Protein AF-A0A4R8K9H0-F1 (afdb_monomer_lite)

pLDDT: mean 78.82, std 15.5, range [38.53, 96.12]

Structure (mmCIF, N/CA/C/O backbone):
data_AF-A0A4R8K9H0-F1
#
_entry.id   AF-A0A4R8K9H0-F1
#
loop_
_atom_site.group_PDB
_atom_site.id
_atom_site.type_symbol
_atom_site.label_atom_id
_atom_site.label_alt_id
_atom_site.label_comp_id
_atom_site.label_asym_id
_atom_site.label_entity_id
_atom_site.label_seq_id
_atom_site.pdbx_PDB_ins_code
_atom_site.Cartn_x
_atom_site.Cartn_y
_atom_site.Cartn_z
_atom_site.occupancy
_atom_site.B_iso_or_equiv
_atom_site.auth_seq_id
_atom_site.auth_comp_id
_atom_site.auth_asym_id
_atom_site.auth_atom_id
_atom_site.pdbx_PDB_model_num
ATOM 1 N N . MET A 1 1 ? -1.181 -1.396 14.902 1.00 38.59 1 MET A N 1
ATOM 2 C CA . MET A 1 1 ? -2.414 -0.980 15.603 1.00 38.59 1 MET A CA 1
ATOM 3 C C . MET A 1 1 ? -3.497 -2.009 15.340 1.00 38.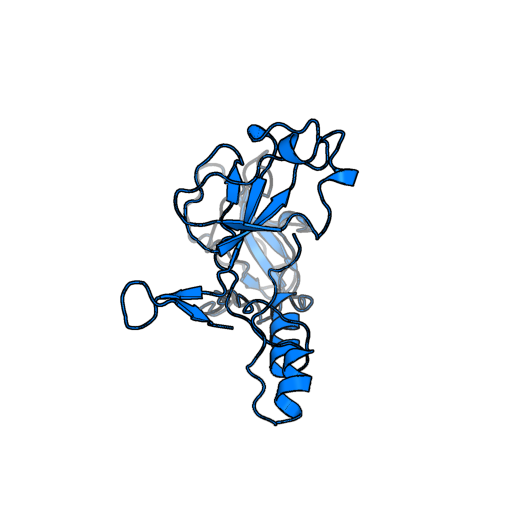59 1 MET A C 1
ATOM 5 O O . MET A 1 1 ? -3.597 -2.427 14.189 1.00 38.59 1 MET A O 1
ATOM 9 N N . PRO A 1 2 ? -4.264 -2.435 16.355 1.00 42.44 2 PRO A N 1
ATOM 10 C CA . PRO A 1 2 ? -5.495 -3.183 16.120 1.00 42.44 2 PRO A CA 1
ATOM 11 C C . PRO A 1 2 ? -6.475 -2.312 15.322 1.00 42.44 2 PRO A C 1
ATOM 13 O O . PRO A 1 2 ? -6.465 -1.086 15.446 1.00 42.44 2 PRO A O 1
ATOM 16 N N . LEU A 1 3 ? -7.274 -2.941 14.460 1.00 44.16 3 LEU A N 1
ATOM 17 C CA . LEU A 1 3 ? -8.364 -2.252 13.772 1.00 44.16 3 LEU A CA 1
ATOM 18 C C . LEU A 1 3 ? -9.380 -1.772 14.825 1.00 44.16 3 LEU A C 1
ATOM 20 O O . LEU A 1 3 ? -9.595 -2.496 15.802 1.00 44.16 3 LEU A O 1
ATOM 24 N N . PRO A 1 4 ? -9.995 -0.585 14.659 1.00 47.38 4 PRO A N 1
ATOM 25 C CA . PRO A 1 4 ? -11.093 -0.184 15.528 1.00 47.38 4 PRO A CA 1
ATOM 26 C C . PRO A 1 4 ? -12.206 -1.244 15.475 1.00 47.38 4 PRO A C 1
ATOM 28 O O . PRO A 1 4 ? -12.361 -1.911 14.443 1.00 47.38 4 PRO A O 1
ATOM 31 N N . PRO A 1 5 ? -12.966 -1.427 16.569 1.00 55.84 5 PRO A N 1
ATOM 32 C CA . PRO A 1 5 ? -14.072 -2.372 16.587 1.00 55.84 5 PRO A CA 1
ATOM 33 C C . PRO A 1 5 ? -15.028 -2.054 15.437 1.00 55.84 5 PRO A C 1
ATOM 35 O O . PRO A 1 5 ? -15.479 -0.922 15.269 1.00 55.84 5 PRO A O 1
ATOM 38 N N . ALA A 1 6 ? -15.287 -3.053 14.598 1.00 60.41 6 ALA A N 1
ATOM 39 C CA . ALA A 1 6 ? -16.148 -2.871 13.447 1.00 60.41 6 ALA A CA 1
ATOM 40 C C . ALA A 1 6 ? -17.609 -2.728 13.898 1.00 60.41 6 ALA A C 1
ATOM 42 O O . ALA A 1 6 ? -18.042 -3.516 14.742 1.00 60.41 6 ALA A O 1
ATOM 43 N N . PRO A 1 7 ? -18.390 -1.801 13.313 1.00 62.69 7 PRO A N 1
ATOM 44 C CA . PRO A 1 7 ? -19.804 -1.663 13.646 1.00 62.69 7 PRO A CA 1
ATOM 45 C C . PRO A 1 7 ? -20.525 -2.975 13.336 1.00 62.69 7 PRO A C 1
ATOM 47 O O . PRO A 1 7 ? -20.421 -3.499 12.217 1.00 62.69 7 PRO A O 1
ATOM 50 N N . LEU A 1 8 ? -21.188 -3.541 14.343 1.00 64.88 8 LEU A N 1
ATOM 51 C CA . LEU A 1 8 ? -21.954 -4.778 14.219 1.00 64.88 8 LEU A CA 1
ATOM 52 C C . LEU A 1 8 ? -23.339 -4.452 13.648 1.00 64.88 8 LEU A C 1
ATOM 54 O O . LEU A 1 8 ? -23.934 -3.449 14.036 1.00 64.88 8 LEU A O 1
ATOM 58 N N . PRO A 1 9 ? -23.880 -5.277 12.739 1.00 63.66 9 PRO A N 1
ATOM 59 C CA . PRO A 1 9 ? -25.243 -5.083 12.272 1.00 63.66 9 PRO A CA 1
ATOM 60 C C . PRO A 1 9 ? -26.235 -5.254 13.432 1.00 63.66 9 PRO A C 1
ATOM 62 O O . PRO A 1 9 ? -26.039 -6.085 14.323 1.00 63.66 9 PRO A O 1
ATOM 65 N N . LYS A 1 10 ? -27.320 -4.472 13.415 1.00 62.81 10 LYS A N 1
ATOM 66 C CA . LYS A 1 10 ? -28.404 -4.603 14.397 1.00 62.81 10 LYS A CA 1
ATOM 67 C C . LYS A 1 10 ? -29.048 -5.982 14.276 1.00 62.81 10 LYS A C 1
ATOM 69 O O . LYS A 1 10 ? -29.331 -6.434 13.170 1.00 62.81 10 LYS A O 1
ATOM 74 N N . TRP A 1 11 ? -29.295 -6.632 15.413 1.00 68.88 11 TRP A N 1
ATOM 75 C CA . TRP A 1 11 ? -29.997 -7.912 15.434 1.00 68.88 11 TRP A CA 1
ATOM 76 C C . TRP A 1 11 ? -31.442 -7.728 14.966 1.00 68.88 11 TRP A C 1
ATOM 78 O O . TRP A 1 11 ? -32.219 -7.003 15.584 1.00 68.88 11 TRP A O 1
ATOM 88 N N . ASP A 1 12 ? -31.783 -8.398 13.874 1.00 73.50 12 ASP A N 1
ATOM 89 C CA . ASP A 1 12 ? -33.063 -8.307 13.172 1.00 73.50 12 ASP A CA 1
ATOM 90 C C . ASP A 1 12 ? -33.848 -9.631 13.198 1.00 73.50 12 ASP A C 1
ATOM 92 O O . ASP A 1 12 ? -34.873 -9.763 12.535 1.00 73.50 12 ASP A O 1
ATOM 96 N N . GLY A 1 13 ? -33.379 -10.628 13.956 1.00 75.38 13 GLY A N 1
ATOM 97 C CA . GLY A 1 13 ? -33.971 -11.968 13.975 1.00 75.38 13 GLY A CA 1
ATOM 98 C C . GLY A 1 13 ? -33.445 -12.902 12.880 1.00 75.38 13 GLY A C 1
ATOM 99 O O . GLY A 1 13 ? -33.768 -14.091 12.892 1.00 75.38 13 GLY A O 1
ATOM 100 N N . ASN A 1 14 ? -32.621 -12.414 11.947 1.00 78.38 14 ASN A N 1
ATOM 101 C CA . ASN A 1 14 ? -32.120 -13.202 10.829 1.00 78.38 14 ASN A CA 1
ATOM 102 C C . ASN A 1 14 ? -30.760 -13.835 11.154 1.00 78.38 14 ASN A C 1
ATOM 104 O O . ASN A 1 14 ? -29.756 -13.157 11.355 1.00 78.38 14 ASN A O 1
ATOM 108 N N . LYS A 1 15 ? -30.696 -15.170 11.127 1.00 81.19 15 LYS A N 1
ATOM 109 C CA . LYS A 1 15 ? -29.461 -15.938 11.363 1.00 81.19 15 LYS A CA 1
ATOM 110 C C . LYS A 1 15 ? -28.289 -15.482 10.482 1.00 81.19 15 LYS A C 1
ATOM 112 O O . LYS A 1 15 ? -27.149 -15.512 10.941 1.00 81.19 15 LYS A O 1
ATOM 117 N N . GLN A 1 16 ? -28.554 -15.055 9.248 1.00 77.62 16 GLN A N 1
ATOM 118 C CA . GLN A 1 16 ? -27.517 -14.586 8.333 1.00 77.62 16 GLN A CA 1
ATOM 119 C C . GLN A 1 16 ? -26.818 -13.326 8.869 1.00 77.62 16 GLN A C 1
ATOM 121 O O . GLN A 1 16 ? -25.594 -13.244 8.813 1.00 77.62 16 GLN A O 1
ATOM 126 N N . THR A 1 17 ? -27.561 -12.431 9.524 1.00 71.88 17 THR A N 1
ATOM 127 C CA . THR A 1 17 ? -27.038 -11.222 10.175 1.00 71.88 17 THR A CA 1
ATOM 128 C C . THR A 1 17 ? -26.016 -11.549 11.267 1.00 71.88 17 THR A C 1
ATOM 130 O O . THR A 1 17 ? -25.000 -10.868 11.374 1.00 71.88 17 THR A O 1
ATOM 133 N N . LEU A 1 18 ? -26.215 -12.627 12.038 1.00 72.25 18 LEU A N 1
ATOM 134 C CA . LEU A 1 18 ? -25.241 -13.080 13.048 1.00 72.25 18 LEU A CA 1
ATOM 135 C C . LEU A 1 18 ? -23.991 -13.698 12.423 1.00 72.25 18 LEU A C 1
ATOM 137 O O . LEU A 1 18 ? -22.882 -13.468 12.902 1.00 72.25 18 LEU A O 1
ATOM 141 N N . ILE A 1 19 ? -24.167 -14.481 11.359 1.00 73.88 19 ILE A N 1
ATOM 142 C CA . ILE A 1 19 ? -23.046 -15.086 10.632 1.00 73.88 19 ILE A CA 1
ATOM 143 C C . ILE A 1 19 ? -22.184 -13.983 10.013 1.00 73.88 19 ILE A C 1
ATOM 145 O O . ILE A 1 19 ? -20.962 -14.026 10.127 1.00 73.88 19 ILE A O 1
ATOM 149 N N . ASP A 1 20 ? -22.808 -12.969 9.419 1.00 71.62 20 ASP A N 1
ATOM 150 C CA . ASP A 1 20 ? -22.107 -11.842 8.808 1.00 71.62 20 ASP A CA 1
ATOM 151 C C . ASP A 1 20 ? -21.470 -10.909 9.848 1.00 71.62 20 ASP A C 1
ATOM 153 O O . ASP A 1 20 ? -20.378 -10.391 9.611 1.00 71.62 20 ASP A O 1
ATOM 157 N N . ALA A 1 21 ? -22.086 -10.751 11.024 1.00 69.44 21 ALA A N 1
ATOM 158 C CA . ALA A 1 21 ? -21.505 -10.032 12.159 1.00 69.44 21 ALA A CA 1
ATOM 159 C C . ALA A 1 21 ? -20.218 -10.690 12.686 1.00 69.44 21 ALA A C 1
ATOM 161 O O . ALA A 1 21 ? -19.315 -9.992 13.146 1.00 69.44 21 ALA A O 1
ATOM 162 N N . ALA A 1 22 ? -20.126 -12.020 12.607 1.00 73.38 22 ALA A N 1
ATOM 163 C CA . ALA A 1 22 ? -18.975 -12.790 13.071 1.00 73.38 22 ALA A CA 1
ATOM 164 C C . ALA A 1 22 ? -17.820 -12.864 12.053 1.00 73.38 22 ALA A C 1
ATOM 166 O O . ALA A 1 22 ? -16.731 -13.329 12.397 1.00 73.38 22 ALA A O 1
ATOM 167 N N . LYS A 1 23 ? -18.026 -12.425 10.802 1.00 76.81 23 LYS A N 1
ATOM 168 C CA . LYS A 1 23 ? -16.973 -12.429 9.777 1.00 76.81 23 LYS A CA 1
ATOM 169 C C . LYS A 1 23 ? -15.879 -11.419 10.100 1.00 76.81 23 LYS A C 1
ATOM 171 O O . LYS A 1 23 ? -16.126 -10.322 10.601 1.00 76.81 23 LYS A O 1
ATOM 176 N N . THR A 1 24 ? -14.649 -11.771 9.736 1.00 75.19 24 THR A N 1
ATOM 177 C CA . THR A 1 24 ? -13.527 -10.832 9.773 1.00 75.19 24 THR A CA 1
ATOM 178 C C . THR A 1 24 ? -13.784 -9.668 8.814 1.00 75.19 24 THR A C 1
ATOM 180 O O . THR A 1 24 ? -14.391 -9.829 7.752 1.00 75.19 24 THR A O 1
ATOM 183 N N . VAL A 1 25 ? -13.323 -8.481 9.197 1.00 74.81 25 VAL A N 1
ATOM 184 C CA . VAL A 1 25 ? -13.526 -7.253 8.426 1.00 74.81 25 VAL A CA 1
ATOM 185 C C . VAL A 1 25 ? -12.270 -6.841 7.673 1.00 74.81 25 VAL A C 1
ATOM 187 O O . VAL A 1 25 ? -11.151 -7.046 8.148 1.00 74.81 25 VAL A O 1
ATOM 190 N N . ALA A 1 26 ? -12.460 -6.213 6.518 1.00 71.69 26 ALA A N 1
ATOM 191 C CA . ALA A 1 26 ? -11.400 -5.558 5.769 1.00 71.69 26 ALA A CA 1
ATOM 192 C C . ALA A 1 26 ? -11.801 -4.115 5.433 1.00 71.69 26 ALA A C 1
ATOM 194 O O . ALA A 1 26 ? -12.970 -3.860 5.139 1.00 71.69 26 ALA A O 1
ATOM 195 N N . PRO A 1 27 ? -10.855 -3.159 5.468 1.00 69.81 27 PRO A N 1
ATOM 196 C CA . PRO A 1 27 ? -11.092 -1.849 4.879 1.00 69.81 27 PRO A CA 1
ATOM 197 C C . PRO A 1 27 ? -11.314 -1.991 3.365 1.00 69.81 27 PRO A C 1
ATOM 199 O O . PRO A 1 27 ? -10.891 -3.000 2.787 1.00 69.81 27 PRO A O 1
ATOM 202 N N . PRO A 1 28 ? -11.891 -0.973 2.706 1.00 68.94 28 PRO A N 1
ATOM 203 C CA . PRO A 1 28 ? -12.138 -1.024 1.276 1.00 68.94 28 PRO A CA 1
ATOM 204 C C . PRO A 1 28 ? -10.812 -1.223 0.558 1.00 68.94 28 PRO A C 1
ATOM 206 O O . PRO A 1 28 ? -9.824 -0.530 0.852 1.00 68.94 28 PRO A O 1
ATOM 209 N N . ALA A 1 29 ? -10.775 -2.179 -0.368 1.00 66.31 29 ALA A N 1
ATOM 210 C CA . ALA A 1 29 ? -9.595 -2.381 -1.184 1.00 66.31 29 ALA A CA 1
ATOM 211 C C . ALA A 1 29 ? -9.359 -1.097 -1.983 1.00 66.31 29 ALA A C 1
ATOM 213 O O . ALA A 1 29 ? -10.152 -0.722 -2.847 1.00 66.31 29 ALA A O 1
ATOM 214 N N . LYS A 1 30 ? -8.252 -0.404 -1.698 1.00 62.59 30 LYS A N 1
ATOM 215 C CA . LYS A 1 30 ? -7.768 0.662 -2.572 1.00 62.59 30 LYS A CA 1
ATOM 216 C C . LYS A 1 30 ? -7.218 -0.010 -3.817 1.00 62.59 30 LYS A C 1
ATOM 218 O O . LYS A 1 30 ? -6.013 -0.222 -3.930 1.00 62.59 30 LYS A O 1
ATOM 223 N N . LEU A 1 31 ? -8.110 -0.374 -4.730 1.00 57.06 31 LEU A N 1
ATOM 224 C CA . LEU A 1 31 ? -7.732 -0.677 -6.095 1.00 57.06 31 LEU A CA 1
ATOM 225 C C . LEU A 1 31 ? -7.072 0.597 -6.604 1.00 57.06 31 LEU A C 1
ATOM 227 O O . LEU A 1 31 ? -7.735 1.600 -6.863 1.00 57.06 31 LEU A O 1
ATOM 231 N N . LYS A 1 32 ? -5.737 0.599 -6.638 1.00 46.59 32 LYS A N 1
ATOM 232 C CA . LYS A 1 32 ? -5.018 1.610 -7.397 1.00 46.59 32 LYS A CA 1
ATOM 233 C C . LYS A 1 32 ? -5.597 1.491 -8.792 1.00 46.59 32 LYS A C 1
ATOM 235 O O . LYS A 1 32 ? -5.483 0.420 -9.383 1.00 46.59 32 LYS A O 1
ATOM 240 N N . SER A 1 33 ? -6.261 2.543 -9.265 1.00 40.53 33 SER A N 1
ATOM 241 C CA . SER A 1 33 ? -6.615 2.663 -10.668 1.00 40.53 33 SER A CA 1
ATOM 242 C C . SER A 1 33 ? -5.340 2.362 -11.427 1.00 40.53 33 SER A C 1
ATOM 244 O O . SER A 1 33 ? -4.377 3.128 -11.354 1.00 40.53 33 SER A O 1
ATOM 246 N N . ALA A 1 34 ? -5.290 1.180 -12.030 1.00 44.16 34 ALA A N 1
ATOM 247 C CA . ALA A 1 34 ? -4.196 0.777 -12.869 1.00 44.16 34 ALA A CA 1
ATOM 248 C C . ALA A 1 34 ? -4.119 1.869 -13.934 1.00 44.16 34 ALA A C 1
ATOM 250 O O . ALA A 1 34 ? -4.985 1.962 -14.803 1.00 44.16 34 ALA A O 1
ATOM 251 N N . SER A 1 35 ? -3.106 2.731 -13.866 1.00 42.56 35 SER A N 1
ATOM 252 C CA . SER A 1 35 ? -2.789 3.698 -14.917 1.00 42.56 35 SER A CA 1
ATOM 253 C C . SER A 1 35 ? -2.242 2.974 -16.161 1.00 42.56 35 SER A C 1
ATOM 255 O O . SER A 1 35 ? -1.289 3.429 -16.783 1.00 42.56 35 SER A O 1
ATOM 257 N N . HIS A 1 36 ? -2.813 1.808 -16.473 1.00 45.69 36 HIS A N 1
ATOM 258 C CA . HIS A 1 36 ? -2.695 1.055 -17.712 1.00 45.69 36 HIS A CA 1
ATOM 259 C C . HIS A 1 36 ? -3.730 1.534 -18.739 1.00 45.69 36 HIS A C 1
ATOM 261 O O . HIS A 1 36 ? -3.633 1.187 -19.914 1.00 45.69 36 HIS A O 1
ATOM 267 N N . ALA A 1 37 ? -4.702 2.357 -18.324 1.00 42.00 37 ALA A N 1
ATOM 268 C CA . ALA A 1 37 ? -5.558 3.081 -19.249 1.00 42.00 37 ALA A CA 1
ATOM 269 C C . ALA A 1 37 ? -4.683 3.998 -20.127 1.00 42.00 37 ALA A C 1
ATOM 271 O O . ALA A 1 37 ? -4.195 5.027 -19.666 1.00 42.00 37 ALA A O 1
ATOM 272 N N . ALA A 1 38 ? -4.510 3.582 -21.385 1.00 46.06 38 ALA A N 1
ATOM 273 C CA . ALA A 1 38 ? -3.808 4.253 -22.483 1.00 46.06 38 ALA A CA 1
ATOM 274 C C . ALA A 1 38 ? -2.295 3.998 -22.652 1.00 46.06 38 ALA A C 1
ATOM 276 O O . ALA A 1 38 ? -1.578 4.871 -23.134 1.00 46.06 38 ALA A O 1
ATOM 277 N N . LEU A 1 39 ? -1.799 2.793 -22.357 1.00 55.66 39 LEU A N 1
ATOM 278 C CA . LEU A 1 39 ? -0.573 2.312 -23.012 1.00 55.66 39 LEU A CA 1
ATOM 279 C C . LEU A 1 39 ? -0.955 1.664 -24.348 1.00 55.66 39 LEU A C 1
ATOM 281 O O . LEU A 1 39 ? -1.542 0.586 -24.358 1.00 55.66 39 LEU A O 1
ATOM 285 N N . GLN A 1 40 ? -0.684 2.343 -25.463 1.00 60.34 40 GLN A N 1
ATOM 286 C CA . GLN A 1 40 ? -0.924 1.813 -26.808 1.00 60.34 40 GLN A CA 1
ATOM 287 C C . GLN A 1 40 ? 0.391 1.361 -27.452 1.00 60.34 40 GLN A C 1
ATOM 289 O O . GLN A 1 40 ? 1.426 2.008 -27.307 1.00 60.34 40 GLN A O 1
ATOM 294 N N . GLY A 1 41 ? 0.343 0.258 -28.199 1.00 78.19 41 GLY A N 1
ATOM 295 C CA . GLY A 1 41 ? 1.484 -0.237 -28.968 1.00 78.19 41 GLY A CA 1
ATOM 296 C C . GLY A 1 41 ? 2.548 -0.913 -28.101 1.00 78.19 41 GLY A C 1
ATOM 297 O O . GLY A 1 41 ? 2.239 -1.773 -27.282 1.00 78.19 41 GLY A O 1
ATOM 298 N N . ARG A 1 42 ? 3.817 -0.551 -28.312 1.00 85.19 42 ARG A N 1
ATOM 299 C CA . ARG A 1 42 ? 4.982 -1.255 -27.747 1.00 85.19 42 ARG A CA 1
ATOM 300 C C . ARG A 1 42 ? 5.131 -1.077 -26.234 1.00 85.19 42 ARG A C 1
ATOM 302 O O . ARG A 1 42 ? 5.740 -1.917 -25.591 1.00 85.19 42 ARG A O 1
ATOM 309 N N . GLU A 1 43 ? 4.558 -0.029 -25.650 1.00 88.38 43 GLU A N 1
ATOM 310 C CA . GLU A 1 43 ? 4.663 0.235 -24.206 1.00 88.38 43 GLU A CA 1
ATOM 311 C C . GLU A 1 43 ? 3.656 -0.558 -23.359 1.00 88.38 43 GLU A C 1
ATOM 313 O O . GLU A 1 43 ? 3.643 -0.468 -22.129 1.00 88.38 43 GLU A O 1
ATOM 318 N N . GLN A 1 44 ? 2.764 -1.316 -23.999 1.00 85.69 44 GLN A N 1
ATOM 319 C CA . GLN A 1 44 ? 1.733 -2.056 -23.293 1.00 85.69 44 GLN A CA 1
ATOM 320 C C . GLN A 1 44 ? 2.343 -3.245 -22.550 1.00 85.69 44 GLN A C 1
ATOM 322 O O . GLN A 1 44 ? 2.767 -4.222 -23.161 1.00 85.69 44 GLN A O 1
ATOM 327 N N . VAL A 1 45 ? 2.326 -3.186 -21.219 1.00 85.00 45 VAL A N 1
ATOM 328 C CA . VAL A 1 45 ? 2.548 -4.348 -20.350 1.00 85.00 45 VAL A CA 1
ATOM 329 C C . VAL A 1 45 ? 1.180 -4.954 -20.007 1.00 85.00 45 VAL A C 1
ATOM 331 O O . VAL A 1 45 ? 0.295 -4.201 -19.576 1.00 85.00 45 VAL A O 1
ATOM 334 N N . PRO A 1 46 ? 0.970 -6.273 -20.202 1.00 83.81 46 PRO A N 1
ATOM 335 C CA . PRO A 1 46 ? -0.290 -6.929 -19.868 1.00 83.81 46 PRO A CA 1
ATOM 336 C C . PRO A 1 46 ? -0.712 -6.681 -18.418 1.00 83.81 46 PRO A C 1
ATOM 338 O O . PRO A 1 46 ? 0.123 -6.592 -17.516 1.00 83.81 46 PRO A O 1
ATOM 341 N N . GLU A 1 47 ? -2.019 -6.601 -18.176 1.00 77.25 47 GLU A N 1
ATOM 342 C CA . GLU A 1 47 ? -2.542 -6.414 -16.823 1.00 77.25 47 GLU A CA 1
ATOM 343 C C . GLU A 1 47 ? -2.075 -7.548 -15.892 1.00 77.25 47 GLU A C 1
ATOM 345 O O . GLU A 1 47 ? -1.978 -8.715 -16.290 1.00 77.25 47 GLU A O 1
ATOM 350 N N . GLY A 1 48 ? -1.714 -7.196 -14.655 1.00 77.38 48 GLY A N 1
ATOM 351 C CA . GLY A 1 48 ? -1.173 -8.144 -13.677 1.00 77.38 48 GLY A CA 1
ATOM 352 C C . GLY A 1 48 ? 0.246 -8.640 -13.980 1.00 77.38 48 GLY A C 1
ATOM 353 O O . GLY A 1 48 ? 0.699 -9.582 -13.332 1.00 77.38 48 GLY A O 1
ATOM 354 N N . HIS A 1 49 ? 0.947 -8.039 -14.944 1.00 87.00 49 HIS A N 1
ATOM 355 C CA . HIS A 1 49 ? 2.346 -8.337 -15.234 1.00 87.00 49 HIS A CA 1
ATOM 356 C C . HIS A 1 49 ? 3.245 -7.130 -14.952 1.00 87.00 49 HIS A C 1
ATOM 358 O O . HIS A 1 49 ? 2.806 -5.980 -14.954 1.00 87.00 49 HIS A O 1
ATOM 364 N N . SER A 1 50 ? 4.525 -7.404 -14.735 1.00 89.56 50 SER A N 1
ATOM 365 C CA . SER A 1 50 ? 5.594 -6.411 -14.661 1.00 89.56 50 SER A CA 1
ATOM 366 C C . SER A 1 50 ? 6.795 -6.855 -15.477 1.00 89.56 50 SER A C 1
ATOM 368 O O . SER A 1 50 ? 6.927 -8.019 -15.849 1.00 89.56 50 SER A O 1
ATOM 370 N N . VAL A 1 51 ? 7.691 -5.912 -15.734 1.00 92.31 51 VAL A N 1
ATOM 371 C CA . VAL A 1 51 ? 9.022 -6.178 -16.285 1.00 92.31 51 VAL A CA 1
ATOM 372 C C . VAL A 1 51 ? 10.060 -6.058 -15.173 1.00 92.31 51 VAL A C 1
ATOM 374 O O . VAL A 1 51 ? 9.756 -5.566 -14.083 1.00 92.31 51 VAL A O 1
ATOM 377 N N . MET A 1 52 ? 11.274 -6.532 -15.426 1.00 92.81 52 MET A N 1
ATOM 378 C CA . MET A 1 52 ? 12.375 -6.443 -14.471 1.00 92.81 52 MET A CA 1
ATOM 379 C C . MET A 1 52 ? 12.688 -4.975 -14.123 1.00 92.81 52 MET A C 1
ATOM 381 O O . MET A 1 52 ? 12.658 -4.119 -15.012 1.00 92.81 52 MET A O 1
ATOM 385 N N . PRO A 1 53 ? 13.014 -4.650 -12.859 1.00 91.69 53 PRO A N 1
ATOM 386 C CA . PRO A 1 53 ? 13.479 -3.315 -12.500 1.00 91.69 53 PRO A CA 1
ATOM 387 C C . PRO A 1 53 ? 14.781 -2.955 -13.226 1.00 91.69 53 PRO A C 1
ATOM 389 O O . PRO A 1 53 ? 15.671 -3.788 -13.375 1.00 91.69 53 PRO A O 1
ATOM 392 N N . LEU A 1 54 ? 14.960 -1.681 -13.589 1.00 89.94 54 LEU A N 1
ATOM 393 C CA . LEU A 1 54 ? 16.190 -1.196 -14.237 1.00 89.94 54 LEU A CA 1
ATOM 394 C C . LEU A 1 54 ? 17.466 -1.509 -13.431 1.00 89.94 54 LEU A C 1
ATOM 396 O O . LEU A 1 54 ? 18.521 -1.778 -14.009 1.00 89.94 54 LEU A O 1
ATOM 400 N N . ALA A 1 55 ? 17.375 -1.491 -12.098 1.00 88.44 55 ALA A N 1
ATOM 401 C CA . ALA A 1 55 ? 18.486 -1.836 -11.211 1.00 88.44 55 ALA A CA 1
ATOM 402 C C . ALA A 1 55 ? 19.001 -3.268 -11.444 1.00 88.44 55 ALA A C 1
ATOM 404 O O . ALA A 1 55 ? 20.195 -3.518 -11.297 1.00 88.44 55 ALA A O 1
ATOM 405 N N . GLU A 1 56 ? 18.116 -4.170 -11.863 1.00 90.31 56 GLU A N 1
ATOM 406 C CA . GLU A 1 56 ? 18.402 -5.580 -12.134 1.00 90.31 56 GLU A CA 1
ATOM 407 C C . GLU A 1 56 ? 18.693 -5.850 -13.618 1.00 90.31 56 GLU A C 1
ATOM 409 O O . GLU A 1 56 ? 19.009 -6.980 -13.982 1.00 90.31 56 GLU A O 1
ATOM 414 N N . SER A 1 57 ? 18.645 -4.823 -14.480 1.00 91.56 57 SER A N 1
ATOM 415 C CA . SER A 1 57 ? 18.906 -4.972 -15.913 1.00 91.56 57 SER A CA 1
ATOM 416 C C . SER A 1 57 ? 20.266 -5.650 -16.154 1.00 91.56 57 SER A C 1
ATOM 418 O O . SER A 1 57 ? 21.302 -5.129 -15.712 1.00 91.56 57 SER A O 1
ATOM 420 N N . PRO A 1 58 ? 20.301 -6.793 -16.862 1.00 92.31 58 PRO A N 1
ATOM 421 C CA . PRO A 1 58 ? 21.518 -7.584 -16.994 1.00 92.31 58 PRO A CA 1
ATOM 422 C C . PRO A 1 58 ? 22.534 -6.929 -17.932 1.00 92.31 58 PRO A C 1
ATOM 424 O O . PRO A 1 58 ? 23.734 -7.134 -17.772 1.00 92.31 58 PRO A O 1
ATOM 427 N N . TYR A 1 59 ? 22.072 -6.137 -18.903 1.00 92.75 59 TYR A N 1
ATOM 428 C CA . TYR A 1 59 ? 22.926 -5.465 -19.876 1.00 92.75 59 TYR A CA 1
ATOM 429 C C . TYR A 1 59 ? 22.179 -4.344 -20.608 1.00 92.75 59 TYR A C 1
ATOM 431 O O . TYR A 1 59 ? 20.947 -4.258 -20.579 1.00 92.75 59 TYR A O 1
ATOM 439 N N . ALA A 1 60 ? 22.954 -3.495 -21.281 1.00 92.44 60 ALA A N 1
ATOM 440 C CA . ALA A 1 60 ? 22.466 -2.442 -22.155 1.00 92.44 60 ALA A CA 1
ATOM 441 C C . ALA A 1 60 ? 23.208 -2.472 -23.495 1.00 92.44 60 ALA A C 1
ATOM 443 O O . ALA A 1 60 ? 24.325 -2.987 -23.580 1.00 92.44 60 ALA A O 1
ATOM 444 N N . VAL A 1 61 ? 22.581 -1.929 -24.533 1.00 92.38 61 VAL A N 1
ATOM 445 C CA . VAL A 1 61 ? 23.142 -1.824 -25.886 1.00 92.38 61 VAL A CA 1
ATOM 446 C C . VAL A 1 61 ? 23.029 -0.398 -26.409 1.00 92.38 61 VAL A C 1
ATOM 448 O O . VAL A 1 61 ? 22.163 0.365 -25.982 1.00 92.38 61 VAL A O 1
ATOM 451 N N . HIS A 1 62 ? 23.901 -0.027 -27.342 1.00 88.44 62 HIS A N 1
ATOM 452 C CA . HIS A 1 62 ? 23.825 1.276 -27.998 1.00 88.44 62 HIS A CA 1
ATOM 453 C C . HIS A 1 62 ? 22.616 1.350 -28.944 1.00 88.44 62 HIS A C 1
ATOM 455 O O . HIS A 1 62 ? 22.223 0.351 -29.548 1.00 88.44 62 HIS A O 1
ATOM 461 N N . GLY A 1 63 ? 22.020 2.541 -29.077 1.00 77.69 63 GLY A N 1
ATOM 462 C CA . GLY A 1 63 ? 20.812 2.750 -29.889 1.00 77.69 63 GLY A CA 1
ATOM 463 C C . GLY A 1 63 ? 20.963 2.516 -31.396 1.00 77.69 63 GLY A C 1
ATOM 464 O O . GLY A 1 63 ? 19.958 2.398 -32.088 1.00 77.69 63 GLY A O 1
ATOM 465 N N . ASP A 1 64 ? 22.188 2.421 -31.910 1.00 81.38 64 ASP A N 1
ATOM 466 C CA . ASP A 1 64 ? 22.489 2.108 -33.311 1.00 81.38 64 ASP A CA 1
ATOM 467 C C . ASP A 1 64 ? 22.510 0.597 -33.612 1.00 81.38 64 ASP A C 1
ATOM 469 O O . ASP A 1 64 ? 22.468 0.189 -34.778 1.00 81.38 64 ASP A O 1
ATOM 473 N N . GLN A 1 65 ? 22.539 -0.248 -32.578 1.00 86.94 65 GLN A N 1
ATOM 474 C CA . GLN A 1 65 ? 22.523 -1.699 -32.723 1.00 86.94 65 GLN A CA 1
ATOM 475 C C . GLN A 1 65 ? 21.109 -2.227 -33.002 1.00 86.94 65 GLN A C 1
ATOM 477 O O . GLN A 1 65 ? 20.097 -1.636 -32.626 1.00 86.94 65 GLN A O 1
ATOM 482 N N . ARG A 1 66 ? 21.024 -3.382 -33.675 1.00 92.50 66 ARG A N 1
ATOM 483 C CA . ARG A 1 66 ? 19.759 -4.128 -33.762 1.00 92.50 66 ARG A CA 1
ATOM 484 C C . ARG A 1 66 ? 19.444 -4.759 -32.412 1.00 92.50 66 ARG A C 1
ATOM 486 O O . ARG A 1 66 ? 20.352 -5.150 -31.684 1.00 92.50 66 ARG A O 1
ATOM 493 N N . VAL A 1 67 ? 18.156 -4.911 -32.132 1.00 94.62 67 VAL A N 1
ATOM 494 C CA . VAL A 1 67 ? 17.638 -5.530 -30.913 1.00 94.62 67 VAL A CA 1
ATOM 495 C C . VAL A 1 67 ? 18.225 -6.942 -30.789 1.00 94.62 67 VAL A C 1
ATOM 497 O O . VAL A 1 67 ? 17.951 -7.785 -31.649 1.00 94.62 67 VAL A O 1
ATOM 500 N N . PRO A 1 68 ? 19.030 -7.232 -29.755 1.00 93.81 68 PRO A N 1
ATOM 501 C CA . PRO A 1 68 ? 19.694 -8.528 -29.634 1.00 93.81 68 PRO A CA 1
ATOM 502 C C . PRO A 1 68 ? 18.726 -9.634 -29.198 1.00 93.81 68 PRO A C 1
ATOM 504 O O . PRO A 1 68 ? 18.925 -10.797 -29.539 1.00 93.81 68 PRO A O 1
ATOM 507 N N . GLN A 1 69 ? 17.670 -9.279 -28.459 1.00 95.44 69 GLN A N 1
ATOM 508 C CA . GLN A 1 69 ? 16.720 -10.219 -27.877 1.00 95.44 69 GLN A CA 1
ATOM 509 C C . GLN A 1 69 ? 15.316 -9.606 -27.762 1.00 95.44 69 GLN A C 1
ATOM 511 O O . GLN A 1 69 ? 15.165 -8.427 -27.445 1.00 95.44 69 GLN A O 1
ATOM 516 N N . THR A 1 70 ? 14.293 -10.434 -27.991 1.00 95.75 70 THR A N 1
ATOM 517 C CA . THR A 1 70 ? 12.884 -10.066 -27.800 1.00 95.75 70 THR A CA 1
ATOM 518 C C . THR A 1 70 ? 12.571 -9.807 -26.325 1.00 95.75 70 THR A C 1
ATOM 520 O O . THR A 1 70 ? 13.005 -10.567 -25.460 1.00 95.75 70 THR A O 1
ATOM 523 N N . GLY A 1 71 ? 11.821 -8.742 -26.051 1.00 95.12 71 GLY A N 1
ATOM 524 C CA . GLY A 1 71 ? 11.327 -8.394 -24.721 1.00 95.12 71 GLY A CA 1
ATOM 525 C C . GLY A 1 71 ? 11.177 -6.885 -24.552 1.00 95.12 71 GLY A C 1
ATOM 526 O O . GLY A 1 71 ? 11.168 -6.135 -25.529 1.00 95.12 71 GLY A O 1
ATOM 527 N N . TYR A 1 72 ? 11.065 -6.433 -23.306 1.00 96.12 72 TYR A N 1
ATOM 528 C CA . TYR A 1 72 ? 10.943 -5.021 -22.965 1.00 96.12 72 TYR A CA 1
ATOM 529 C C . TYR A 1 72 ? 12.305 -4.359 -22.783 1.00 96.12 72 TYR A C 1
ATOM 531 O O . TYR A 1 72 ? 13.212 -4.901 -22.146 1.00 96.12 72 TYR A O 1
ATOM 539 N N . TRP A 1 73 ? 12.414 -3.146 -23.309 1.00 95.19 73 TRP A N 1
ATOM 540 C CA . TRP A 1 73 ? 13.614 -2.328 -23.306 1.00 95.19 73 TRP A CA 1
ATOM 541 C C . TRP A 1 73 ? 13.292 -0.908 -22.851 1.00 95.19 73 TRP A C 1
ATOM 543 O O . TRP A 1 73 ? 12.233 -0.375 -23.174 1.00 95.19 73 TRP A O 1
ATOM 553 N N . LEU A 1 74 ? 14.204 -0.275 -22.116 1.00 94.06 74 LEU A N 1
ATOM 554 C CA . LEU A 1 74 ? 14.054 1.111 -21.669 1.00 94.06 74 LEU A CA 1
ATOM 555 C C . LEU A 1 74 ? 15.183 1.978 -22.228 1.00 94.06 74 LEU A C 1
ATOM 557 O O . LEU A 1 74 ? 16.359 1.685 -22.008 1.00 94.06 74 LEU A O 1
ATOM 561 N N . ALA A 1 75 ? 14.809 3.043 -22.936 1.00 92.94 75 ALA A N 1
ATOM 562 C CA . ALA A 1 75 ? 15.740 4.000 -23.522 1.00 92.94 75 ALA A CA 1
ATOM 563 C C . ALA A 1 75 ? 16.148 5.070 -22.507 1.00 92.94 75 ALA A C 1
ATOM 565 O O . ALA A 1 75 ? 15.308 5.861 -22.061 1.00 92.94 75 ALA A O 1
ATOM 566 N N . LEU A 1 76 ? 17.439 5.132 -22.192 1.00 91.25 76 LEU A N 1
ATOM 567 C CA . LEU A 1 76 ? 18.012 6.078 -21.240 1.00 91.25 76 LEU A CA 1
ATOM 568 C C . LEU A 1 76 ? 19.228 6.777 -21.845 1.00 91.25 76 LEU A C 1
ATOM 570 O O . LEU A 1 76 ? 19.946 6.217 -22.675 1.00 91.25 76 LEU A O 1
ATOM 574 N N . PHE A 1 77 ? 19.455 8.007 -21.412 1.00 88.31 77 PHE A N 1
ATOM 575 C CA . PHE A 1 77 ? 20.710 8.705 -21.621 1.00 88.31 77 PHE A CA 1
ATOM 576 C C . PHE A 1 77 ? 21.710 8.255 -20.563 1.00 88.31 77 PHE A C 1
ATOM 578 O O . PHE A 1 77 ? 21.464 8.419 -19.368 1.00 88.31 77 PHE A O 1
ATOM 585 N N . ASP A 1 78 ? 22.814 7.662 -21.015 1.00 80.75 78 ASP A N 1
ATOM 586 C CA . ASP A 1 78 ? 23.925 7.264 -20.160 1.00 80.75 78 ASP A CA 1
ATOM 587 C C . ASP A 1 78 ? 24.954 8.396 -20.067 1.00 80.75 78 ASP A C 1
ATOM 589 O O . ASP A 1 78 ? 25.370 8.976 -21.081 1.00 80.75 78 ASP A O 1
ATOM 593 N N . ALA A 1 79 ? 25.359 8.691 -18.834 1.00 76.31 79 ALA A N 1
ATOM 594 C CA . ALA A 1 79 ? 26.357 9.690 -18.489 1.00 76.31 79 ALA A CA 1
ATOM 595 C C . ALA A 1 79 ? 27.411 9.044 -17.573 1.00 76.31 79 ALA A C 1
ATOM 597 O O . ALA A 1 79 ? 27.043 8.463 -16.542 1.00 76.31 79 ALA A O 1
ATOM 598 N N . PRO A 1 80 ? 28.719 9.160 -17.886 1.00 72.12 80 PRO A N 1
ATOM 599 C CA . PRO A 1 80 ? 29.777 8.513 -17.115 1.00 72.12 80 PRO A CA 1
ATOM 600 C C . PRO A 1 80 ? 29.678 8.809 -15.612 1.00 72.12 80 PRO A C 1
ATOM 602 O O . PRO A 1 80 ? 29.668 9.966 -15.199 1.00 72.12 80 PRO A O 1
ATOM 605 N N . GLY A 1 81 ? 29.627 7.759 -14.788 1.00 74.81 81 GLY A N 1
ATOM 606 C CA . GLY A 1 81 ? 29.569 7.875 -13.325 1.00 74.81 81 GLY A CA 1
ATOM 607 C C . GLY A 1 81 ? 28.173 8.113 -12.735 1.00 74.81 81 GLY A C 1
ATOM 608 O O . GLY A 1 81 ? 28.052 8.195 -11.513 1.00 74.81 81 GLY A O 1
ATOM 609 N N . THR A 1 82 ? 27.121 8.172 -13.557 1.00 78.38 82 THR A N 1
ATOM 610 C CA . THR A 1 82 ? 25.742 8.334 -13.075 1.00 78.38 82 THR A CA 1
ATOM 611 C C . THR A 1 82 ? 25.146 6.982 -12.664 1.00 78.38 82 THR A C 1
ATOM 613 O O . THR A 1 82 ? 25.169 6.030 -13.447 1.00 78.38 82 THR A O 1
ATOM 616 N N . PRO A 1 83 ? 24.595 6.842 -11.443 1.00 81.19 83 PRO A N 1
ATOM 617 C CA . PRO A 1 83 ? 23.904 5.620 -11.048 1.00 81.19 83 PRO A CA 1
ATOM 618 C C . PRO A 1 83 ? 22.684 5.352 -11.938 1.00 81.19 83 PRO A C 1
ATOM 620 O O . PRO A 1 83 ? 21.929 6.274 -12.232 1.00 81.19 83 PRO A O 1
ATOM 623 N N . ARG A 1 84 ? 22.407 4.081 -12.269 1.00 76.19 84 ARG A N 1
ATOM 624 C CA . ARG A 1 84 ? 21.258 3.691 -13.122 1.00 76.19 84 ARG A CA 1
ATOM 625 C C . ARG A 1 84 ? 19.913 4.278 -12.677 1.00 76.19 84 ARG A C 1
ATOM 627 O O . ARG A 1 84 ? 19.074 4.585 -13.510 1.00 76.19 84 ARG A O 1
ATOM 634 N N . ALA A 1 85 ? 19.713 4.454 -11.370 1.00 76.81 85 ALA A N 1
ATOM 635 C CA . ALA A 1 85 ? 18.489 5.027 -10.804 1.00 76.81 85 ALA A CA 1
ATOM 636 C C . ALA A 1 85 ? 18.294 6.530 -11.099 1.00 76.81 85 ALA A C 1
ATOM 638 O O . ALA A 1 85 ? 17.213 7.054 -10.848 1.00 76.81 85 ALA A O 1
ATOM 639 N N . GLN A 1 86 ? 19.330 7.220 -11.582 1.00 81.69 86 GLN A N 1
ATOM 640 C CA . GLN A 1 86 ? 19.347 8.661 -11.852 1.00 81.69 86 GLN A CA 1
ATOM 641 C C . GLN A 1 86 ? 19.472 8.978 -13.350 1.00 81.69 86 GLN A C 1
ATOM 643 O O . GLN A 1 86 ? 19.588 10.144 -13.711 1.00 81.69 86 GLN A O 1
ATOM 648 N N . LEU A 1 87 ? 19.465 7.958 -14.215 1.00 84.44 87 LEU A N 1
ATOM 649 C CA . LEU A 1 87 ? 19.547 8.153 -15.659 1.00 84.44 87 LEU A CA 1
ATOM 650 C C . LEU A 1 87 ? 18.269 8.799 -16.199 1.00 84.44 87 LEU A C 1
ATOM 652 O O . LEU A 1 87 ? 17.155 8.486 -15.768 1.00 84.44 87 LEU A O 1
ATOM 656 N N . THR A 1 88 ? 18.442 9.677 -17.181 1.00 86.50 88 THR A N 1
ATOM 657 C CA . THR A 1 88 ? 17.341 10.426 -17.788 1.00 86.50 88 THR A CA 1
ATOM 658 C C . THR A 1 88 ? 16.694 9.605 -18.908 1.00 86.50 88 THR A C 1
ATOM 660 O O . THR A 1 88 ? 17.407 9.041 -19.740 1.00 86.50 88 THR A O 1
ATOM 663 N N . PRO A 1 89 ? 15.354 9.540 -18.993 1.00 88.81 89 PRO A N 1
ATOM 664 C CA . PRO A 1 89 ? 14.666 8.952 -20.138 1.00 88.81 89 PRO A CA 1
ATOM 665 C C . PRO A 1 89 ? 15.039 9.605 -21.471 1.00 88.81 89 PRO A C 1
ATOM 667 O O . PRO A 1 89 ? 14.964 10.822 -21.609 1.00 88.81 89 PRO A O 1
ATOM 670 N N . ALA A 1 90 ? 15.360 8.793 -22.481 1.00 87.56 90 ALA A N 1
ATOM 671 C CA . ALA A 1 90 ? 15.596 9.274 -23.849 1.00 87.56 90 ALA A CA 1
ATOM 672 C C . ALA A 1 90 ? 14.324 9.270 -24.728 1.00 87.56 90 ALA A C 1
ATOM 674 O O . ALA A 1 90 ? 14.311 9.815 -25.838 1.00 87.56 90 ALA A O 1
ATOM 675 N N . ARG A 1 91 ? 13.249 8.635 -24.238 1.00 88.25 91 ARG A N 1
ATOM 676 C CA . ARG A 1 91 ? 11.932 8.506 -24.890 1.00 88.25 91 ARG A CA 1
ATOM 677 C C . ARG A 1 91 ? 10.805 8.731 -23.870 1.00 88.25 91 ARG A C 1
ATOM 679 O O . ARG A 1 91 ? 10.919 9.618 -23.033 1.00 88.25 91 ARG A O 1
ATOM 686 N N . SER A 1 92 ? 9.725 7.951 -23.898 1.00 84.62 92 SER A N 1
ATOM 687 C CA . SER A 1 92 ? 8.567 8.106 -22.998 1.00 84.62 92 SER A CA 1
ATOM 688 C C . SER A 1 92 ? 8.860 7.834 -21.517 1.00 84.62 92 SER A C 1
ATOM 690 O O . SER A 1 92 ? 8.006 8.075 -20.663 1.00 84.62 92 SER A O 1
ATOM 692 N N . GLY A 1 93 ? 10.046 7.302 -21.202 1.00 87.38 93 GLY A N 1
ATOM 693 C CA . GLY A 1 93 ? 10.401 6.844 -19.857 1.00 87.38 93 GLY A CA 1
ATOM 694 C C . GLY A 1 93 ? 9.683 5.564 -19.446 1.00 87.38 93 GLY A C 1
ATOM 695 O O . GLY A 1 93 ? 9.664 5.231 -18.262 1.00 87.38 93 GLY A O 1
ATOM 696 N N . ARG A 1 94 ? 9.094 4.847 -20.408 1.00 89.00 94 ARG A N 1
ATOM 697 C CA . ARG A 1 94 ? 8.392 3.584 -20.190 1.00 89.00 94 ARG A CA 1
ATOM 698 C C . ARG A 1 94 ? 9.088 2.438 -20.933 1.00 89.00 94 ARG A C 1
ATOM 700 O O . ARG A 1 94 ? 9.702 2.680 -21.970 1.00 89.00 94 ARG A O 1
ATOM 707 N N . PRO A 1 95 ? 9.015 1.200 -20.413 1.00 92.56 95 PRO A N 1
ATOM 708 C CA . PRO A 1 95 ? 9.494 0.025 -21.131 1.00 92.56 95 PRO A CA 1
ATOM 709 C C . PRO A 1 95 ? 8.726 -0.188 -22.439 1.00 92.56 95 PRO A C 1
ATOM 711 O O . PRO A 1 95 ? 7.499 -0.191 -22.438 1.00 92.56 95 PRO A O 1
ATOM 714 N N . GLU A 1 96 ? 9.445 -0.427 -23.529 1.00 93.06 96 GLU A N 1
ATOM 715 C CA . GLU A 1 96 ? 8.916 -0.690 -24.868 1.00 93.06 96 GLU A CA 1
ATOM 716 C C . GLU A 1 96 ? 9.277 -2.117 -25.310 1.00 93.06 96 GLU A C 1
ATOM 718 O O . GLU A 1 96 ? 10.423 -2.544 -25.182 1.00 93.06 96 GLU A O 1
ATOM 723 N N . HIS A 1 97 ? 8.314 -2.861 -25.849 1.00 94.69 97 HIS A N 1
ATOM 724 C CA . HIS A 1 97 ? 8.511 -4.215 -26.349 1.00 94.69 97 HIS A CA 1
ATOM 725 C C . HIS A 1 97 ? 9.067 -4.220 -27.784 1.00 94.69 97 HIS A C 1
ATOM 727 O O . HIS A 1 97 ? 8.456 -3.676 -28.715 1.00 94.69 97 HIS A O 1
ATOM 733 N N . TYR A 1 98 ? 10.197 -4.901 -27.967 1.00 94.00 98 TYR A N 1
ATOM 734 C CA . TYR A 1 98 ? 10.875 -5.095 -29.249 1.00 94.00 98 TYR A CA 1
ATOM 735 C C . TYR A 1 98 ? 11.070 -6.580 -29.552 1.00 94.00 98 TYR A C 1
ATOM 737 O O . TYR A 1 98 ? 11.238 -7.391 -28.643 1.00 94.00 98 TYR A O 1
ATOM 745 N N . GLN A 1 99 ? 11.086 -6.933 -30.835 1.00 94.94 99 GLN A N 1
ATOM 746 C CA . GLN A 1 99 ? 11.467 -8.258 -31.322 1.00 94.94 99 GLN A CA 1
ATOM 747 C C . GLN A 1 99 ? 12.953 -8.302 -31.691 1.00 94.94 99 GLN A C 1
ATOM 749 O O . GLN A 1 99 ? 13.508 -7.338 -32.220 1.00 94.94 99 GLN A O 1
ATOM 754 N N . ALA A 1 100 ? 13.600 -9.444 -31.454 1.00 95.25 100 ALA A N 1
ATOM 755 C CA . ALA A 1 100 ? 14.981 -9.668 -31.871 1.00 95.25 100 ALA A CA 1
ATOM 756 C C . ALA A 1 100 ? 15.165 -9.382 -33.374 1.00 95.25 100 ALA A C 1
ATOM 758 O O . ALA A 1 100 ? 14.393 -9.840 -34.216 1.00 95.25 100 ALA A O 1
ATOM 759 N N . GLY A 1 101 ? 16.206 -8.622 -33.712 1.00 92.81 101 GLY A N 1
ATOM 760 C CA . GLY A 1 101 ? 16.512 -8.198 -35.076 1.00 92.81 101 GLY A CA 1
ATOM 761 C C . GLY A 1 101 ? 15.812 -6.914 -35.534 1.00 92.81 101 GLY A C 1
ATOM 762 O O . GLY A 1 101 ? 16.222 -6.363 -36.564 1.00 92.81 101 GLY A O 1
ATOM 763 N N . GLU A 1 102 ? 14.828 -6.389 -34.792 1.00 93.62 102 GLU A N 1
ATOM 764 C CA . GLU A 1 102 ? 14.276 -5.051 -35.042 1.00 93.62 102 GLU A CA 1
ATOM 765 C C . GLU A 1 102 ? 15.347 -3.965 -34.838 1.00 93.62 102 GLU A C 1
ATOM 767 O O . GLU A 1 102 ? 16.412 -4.190 -34.256 1.00 93.62 102 GLU A O 1
ATOM 772 N N . ARG A 1 103 ? 15.087 -2.769 -35.366 1.00 92.50 103 ARG A N 1
ATOM 773 C CA . ARG A 1 103 ? 15.862 -1.575 -35.021 1.00 92.50 103 ARG A CA 1
ATOM 774 C C . ARG A 1 103 ? 15.158 -0.861 -33.881 1.00 92.50 103 ARG A C 1
ATOM 776 O O . ARG A 1 103 ? 13.934 -0.758 -33.902 1.00 92.50 103 ARG A O 1
ATOM 783 N N . PHE A 1 104 ? 15.936 -0.360 -32.932 1.00 91.19 104 PHE A N 1
ATOM 784 C CA . PHE A 1 104 ? 15.401 0.536 -31.925 1.00 91.19 104 PHE A CA 1
ATOM 785 C C . PHE A 1 104 ? 14.927 1.842 -32.561 1.00 91.19 104 PHE A C 1
ATOM 787 O O . PHE A 1 104 ? 15.529 2.339 -33.517 1.00 91.19 104 PHE A O 1
ATOM 794 N N . GLU A 1 105 ? 13.852 2.402 -32.017 1.00 88.38 105 GLU A N 1
ATOM 795 C CA . GLU A 1 105 ? 13.397 3.729 -32.410 1.00 88.38 105 GLU A CA 1
ATOM 796 C C . GLU A 1 105 ? 14.372 4.807 -31.886 1.00 88.38 105 GLU A C 1
ATOM 798 O O . GLU A 1 105 ? 14.932 4.665 -30.795 1.00 88.38 105 GLU A O 1
ATOM 803 N N . PRO A 1 106 ? 14.603 5.904 -32.627 1.00 84.19 106 PRO A N 1
ATOM 804 C CA . PRO A 1 106 ? 15.551 6.946 -32.226 1.00 84.19 106 PRO A CA 1
ATOM 805 C C . PRO A 1 106 ? 15.078 7.710 -30.980 1.00 84.19 106 PRO A C 1
ATOM 807 O O . PRO A 1 106 ? 13.906 7.663 -30.621 1.00 84.19 106 PRO A O 1
ATOM 810 N N . ALA A 1 107 ? 15.959 8.453 -30.310 1.00 80.00 107 ALA A N 1
ATOM 811 C CA . ALA A 1 107 ? 15.546 9.305 -29.192 1.00 80.00 107 ALA A CA 1
ATOM 812 C C . ALA A 1 107 ? 14.464 10.314 -29.625 1.00 80.00 107 ALA A C 1
ATOM 814 O O . ALA A 1 107 ? 14.577 10.949 -30.674 1.00 80.00 107 ALA A O 1
ATOM 815 N N . THR A 1 108 ? 13.423 10.478 -28.805 1.00 76.12 108 THR A N 1
ATOM 816 C CA . THR A 1 108 ? 12.395 11.516 -29.019 1.00 76.12 108 THR A CA 1
ATOM 817 C C . THR A 1 108 ? 12.823 12.842 -28.386 1.00 76.12 108 THR A C 1
ATOM 819 O O . THR A 1 108 ? 12.324 13.902 -28.757 1.00 76.12 108 THR A O 1
ATOM 822 N N . MET A 1 109 ? 13.750 12.788 -27.425 1.00 69.00 109 MET A N 1
ATOM 823 C CA . MET A 1 109 ? 14.289 13.944 -26.713 1.00 69.00 109 MET A CA 1
ATOM 824 C C . MET A 1 109 ? 15.712 14.258 -27.183 1.00 69.00 109 MET A C 1
ATOM 826 O O . MET A 1 109 ? 16.493 13.359 -27.489 1.00 69.00 109 MET A O 1
ATOM 830 N N . THR A 1 110 ? 16.064 15.541 -27.234 1.00 65.69 110 THR A N 1
ATOM 831 C CA . THR A 1 110 ? 17.435 15.984 -27.513 1.00 65.69 110 THR A CA 1
ATOM 832 C C . THR A 1 110 ? 18.323 15.782 -26.288 1.00 65.69 110 THR A C 1
ATOM 834 O O . THR A 1 110 ? 18.058 16.353 -25.234 1.00 65.69 110 THR A O 1
ATOM 837 N N . SER A 1 111 ? 19.369 14.976 -26.471 1.00 60.22 111 SER A N 1
ATOM 838 C CA . SER A 1 111 ? 20.455 14.721 -25.516 1.00 60.22 111 SER A CA 1
ATOM 839 C C . SER A 1 111 ? 21.187 16.012 -25.122 1.00 60.22 111 SER A C 1
ATOM 841 O O . SER A 1 111 ? 21.356 16.914 -25.953 1.00 60.22 111 SER A O 1
ATOM 843 N N . LEU A 1 112 ? 21.658 16.095 -23.873 1.00 61.94 112 LEU A N 1
ATOM 844 C CA . LEU A 1 112 ? 22.698 17.056 -23.507 1.00 61.94 112 LEU A CA 1
ATOM 845 C C . LEU A 1 112 ? 24.001 16.629 -24.191 1.00 61.94 112 LEU A C 1
ATOM 847 O O . LEU A 1 112 ? 24.355 15.453 -24.185 1.00 61.94 112 LEU A O 1
ATOM 851 N N . SER A 1 113 ? 24.738 17.577 -24.778 1.00 54.56 113 SER A N 1
ATOM 852 C CA . SER A 1 113 ? 26.068 17.323 -25.348 1.00 54.56 113 SER A CA 1
ATOM 853 C C . SER A 1 113 ? 26.868 16.454 -24.371 1.00 54.56 113 SER A C 1
ATOM 855 O O . SER A 1 113 ? 27.045 16.886 -23.239 1.00 54.56 113 SER A O 1
ATOM 857 N N . HIS A 1 114 ? 27.283 15.254 -24.801 1.00 62.22 114 HIS A N 1
ATOM 858 C CA . HIS A 1 114 ? 27.979 14.183 -24.053 1.00 62.22 114 HIS A CA 1
ATOM 859 C C . HIS A 1 114 ? 27.149 12.976 -23.558 1.00 62.22 114 HIS A C 1
ATOM 861 O O . HIS A 1 114 ? 27.767 11.963 -23.228 1.00 62.22 114 HIS A O 1
ATOM 867 N N . GLU A 1 115 ? 25.812 12.988 -23.570 1.00 72.88 115 GLU A N 1
ATOM 868 C CA . GLU A 1 115 ? 25.021 11.803 -23.189 1.00 72.88 115 GLU A CA 1
ATOM 869 C C . GLU A 1 115 ? 24.790 10.854 -24.374 1.00 72.88 115 GLU A C 1
ATOM 871 O O . GLU A 1 115 ? 24.310 11.260 -25.440 1.00 72.88 115 GLU A O 1
ATOM 876 N N . THR A 1 116 ? 25.097 9.566 -24.185 1.00 81.81 116 THR A N 1
ATOM 877 C CA . THR A 1 116 ? 24.877 8.532 -25.210 1.00 81.81 116 THR A CA 1
ATOM 878 C C . THR A 1 116 ? 23.600 7.763 -24.909 1.00 81.81 116 THR A C 1
ATOM 880 O O . THR A 1 116 ? 23.417 7.257 -23.807 1.00 81.81 116 THR A O 1
ATOM 883 N N . MET A 1 117 ? 22.715 7.641 -25.899 1.00 87.25 117 MET A N 1
ATOM 884 C CA . MET A 1 117 ? 21.500 6.839 -25.765 1.00 87.25 117 MET A CA 1
ATOM 885 C C . MET A 1 117 ? 21.844 5.345 -25.696 1.00 87.25 117 MET A C 1
ATOM 887 O O . MET A 1 117 ? 22.465 4.795 -26.614 1.00 87.25 117 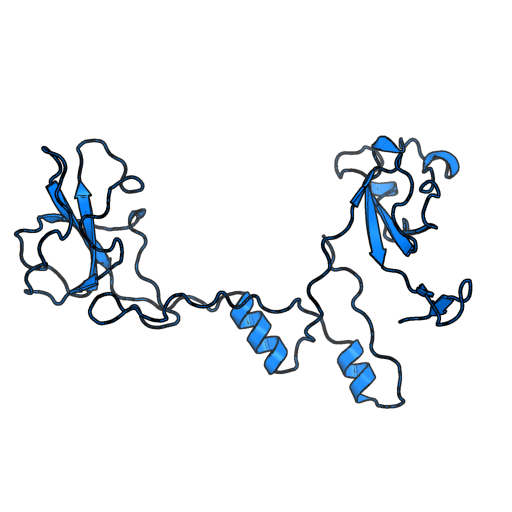MET A O 1
ATOM 891 N N . GLN A 1 118 ? 21.382 4.686 -24.638 1.00 91.25 118 GLN A N 1
ATOM 892 C CA . GLN A 1 118 ? 21.463 3.243 -24.454 1.00 91.25 118 GLN A CA 1
ATOM 893 C C . GLN A 1 118 ? 20.079 2.643 -24.203 1.00 91.25 118 GLN A C 1
ATOM 895 O O . GLN A 1 118 ? 19.184 3.270 -23.632 1.00 91.25 118 GLN A O 1
ATOM 900 N N . TRP A 1 119 ? 19.920 1.393 -24.623 1.00 93.00 119 TRP A N 1
ATOM 901 C CA . TRP A 1 119 ? 18.737 0.581 -24.384 1.00 93.00 119 TRP A CA 1
ATOM 902 C C . TRP A 1 119 ? 19.047 -0.493 -23.358 1.00 93.00 119 TRP A C 1
ATOM 904 O O . TRP A 1 119 ? 19.877 -1.368 -23.595 1.00 93.00 119 TRP A O 1
ATOM 914 N N . HIS A 1 120 ? 18.355 -0.438 -22.228 1.00 94.38 120 HIS A N 1
ATOM 915 C CA . HIS A 1 120 ? 18.500 -1.395 -21.138 1.00 94.38 120 HIS A CA 1
ATOM 916 C C . HIS A 1 120 ? 17.481 -2.518 -21.283 1.00 94.38 120 HIS A C 1
ATOM 918 O O . HIS A 1 120 ? 16.284 -2.246 -21.390 1.00 94.38 120 HIS A O 1
ATOM 924 N N . TYR A 1 121 ? 17.942 -3.769 -21.257 1.00 96.00 121 TYR A N 1
ATOM 925 C CA . TYR A 1 121 ? 17.053 -4.927 -21.322 1.00 96.00 121 TYR A CA 1
ATOM 926 C C . TYR A 1 121 ? 16.332 -5.135 -19.987 1.00 96.00 121 TYR A C 1
ATOM 928 O O . TYR A 1 121 ? 16.983 -5.157 -18.939 1.00 96.00 121 TYR A O 1
ATOM 936 N N . LEU A 1 122 ? 15.011 -5.322 -20.022 1.00 95.81 122 LEU A N 1
ATOM 937 C CA . LEU A 1 122 ? 14.158 -5.533 -18.844 1.00 95.81 122 LEU A CA 1
ATOM 938 C C . LEU A 1 122 ? 13.412 -6.878 -18.866 1.00 95.81 122 LEU A C 1
ATOM 940 O O . LEU A 1 122 ? 12.559 -7.127 -18.012 1.00 95.81 122 LEU A O 1
ATOM 944 N N . GLY A 1 123 ? 13.734 -7.767 -19.808 1.00 94.69 123 GLY A N 1
ATOM 945 C CA . GLY A 1 123 ? 13.093 -9.077 -19.874 1.00 94.69 123 GLY A CA 1
ATOM 946 C C . GLY A 1 123 ? 11.734 -9.076 -20.569 1.00 94.69 123 GLY A C 1
ATOM 947 O O . GLY A 1 123 ? 11.216 -8.050 -21.003 1.00 94.69 123 GLY A O 1
ATOM 948 N N . GLU A 1 124 ? 11.141 -10.262 -20.643 1.00 94.94 124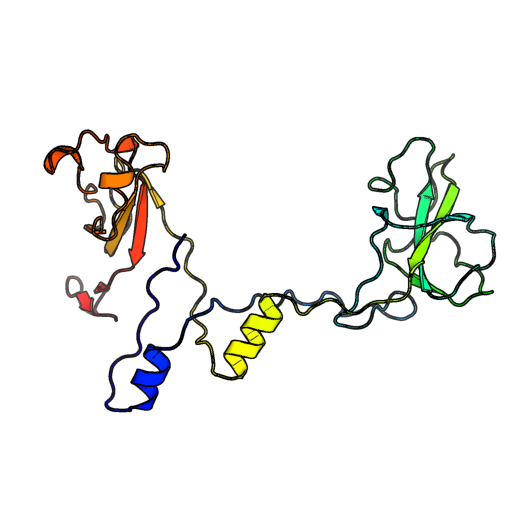 GLU A N 1
ATOM 949 C CA . GLU A 1 124 ? 9.726 -10.439 -20.966 1.00 94.94 124 GLU A CA 1
ATOM 950 C C . GLU A 1 124 ? 8.845 -10.077 -19.761 1.00 94.94 124 GLU A C 1
ATOM 952 O O . GLU A 1 124 ? 9.277 -10.133 -18.603 1.00 94.94 124 GLU A O 1
ATOM 957 N N . ALA A 1 125 ? 7.586 -9.728 -20.027 1.00 92.12 125 ALA A N 1
ATOM 958 C CA . ALA A 1 125 ? 6.623 -9.471 -18.964 1.00 92.12 125 ALA A CA 1
ATOM 959 C C . ALA A 1 125 ? 6.362 -10.753 -18.153 1.00 92.12 125 ALA A C 1
ATOM 961 O O . ALA A 1 125 ? 6.018 -11.800 -18.702 1.00 92.12 125 ALA A O 1
ATOM 962 N N . HIS A 1 126 ? 6.474 -10.667 -16.829 1.00 88.56 126 HIS A N 1
ATOM 963 C CA . HIS A 1 126 ? 6.194 -11.766 -15.908 1.00 88.56 126 HIS A CA 1
ATOM 964 C C . HIS A 1 126 ? 4.990 -11.441 -15.030 1.00 88.56 126 HIS A C 1
ATOM 966 O O . HIS A 1 126 ? 4.738 -10.284 -14.697 1.00 88.56 126 HIS A O 1
ATOM 972 N N . ARG A 1 127 ? 4.233 -12.472 -14.642 1.00 86.50 127 ARG A N 1
ATOM 973 C CA . ARG A 1 127 ? 3.074 -12.305 -13.758 1.00 86.50 127 ARG A CA 1
ATOM 974 C C . ARG A 1 127 ? 3.515 -11.839 -12.382 1.00 86.50 127 ARG A C 1
ATOM 976 O O . ARG A 1 127 ? 4.367 -12.470 -11.757 1.00 86.50 127 ARG A O 1
ATOM 983 N N . LEU A 1 128 ? 2.872 -10.787 -11.895 1.00 81.44 128 LEU A N 1
ATOM 984 C CA . LEU A 1 128 ? 2.979 -10.400 -10.503 1.00 81.44 128 LEU A CA 1
ATOM 985 C C . LEU A 1 128 ? 2.160 -11.364 -9.637 1.00 81.44 128 LEU A C 1
ATOM 987 O O . LEU A 1 128 ? 1.068 -11.784 -10.038 1.00 81.44 128 LEU A O 1
ATOM 991 N N . PRO A 1 129 ? 2.648 -11.706 -8.433 1.00 79.50 129 PRO A N 1
ATOM 992 C CA . PRO A 1 129 ? 1.785 -12.316 -7.437 1.00 79.50 129 PRO A CA 1
ATOM 993 C C . PRO A 1 129 ? 0.604 -11.372 -7.149 1.00 79.50 129 PRO A C 1
ATOM 995 O O . PRO A 1 129 ? 0.768 -10.147 -7.201 1.00 79.50 129 PRO A O 1
ATOM 998 N N . PRO A 1 130 ? -0.590 -11.912 -6.847 1.00 78.62 130 PRO A N 1
ATOM 999 C CA . PRO A 1 130 ? -1.754 -11.085 -6.566 1.00 78.62 130 PRO A CA 1
ATOM 1000 C C . PRO A 1 130 ? -1.446 -10.151 -5.396 1.00 78.62 130 PRO A C 1
ATOM 1002 O O . PRO A 1 130 ? -0.928 -10.581 -4.361 1.00 78.62 130 PRO A O 1
ATOM 1005 N N . SER A 1 131 ? -1.750 -8.864 -5.564 1.00 76.88 131 SER A N 1
ATOM 1006 C CA . SER A 1 131 ? -1.514 -7.901 -4.495 1.00 76.88 131 SER A CA 1
ATOM 1007 C C . SER A 1 131 ? -2.402 -8.213 -3.293 1.00 76.88 131 SER A C 1
ATOM 1009 O O . SER A 1 131 ? -3.460 -8.841 -3.409 1.00 76.88 131 SER A O 1
ATOM 1011 N N . ARG A 1 132 ? -2.001 -7.724 -2.118 1.00 77.62 132 ARG A N 1
ATOM 1012 C CA . ARG A 1 132 ? -2.825 -7.827 -0.911 1.00 77.62 132 ARG A CA 1
ATOM 1013 C C . ARG A 1 132 ? -4.224 -7.254 -1.145 1.00 77.62 132 ARG A C 1
ATOM 1015 O O . ARG A 1 132 ? -5.198 -7.828 -0.679 1.00 77.62 132 ARG A O 1
ATOM 1022 N N . GLU A 1 133 ? -4.332 -6.152 -1.878 1.00 78.69 133 GLU A N 1
ATOM 1023 C CA . GLU A 1 133 ? -5.603 -5.504 -2.206 1.00 78.69 133 GLU A CA 1
ATOM 1024 C C . GLU A 1 133 ? -6.473 -6.388 -3.102 1.00 78.69 133 GLU A C 1
ATOM 1026 O O . GLU A 1 133 ? -7.667 -6.508 -2.839 1.00 78.69 133 GLU A O 1
ATOM 1031 N N . MET A 1 134 ? -5.886 -7.055 -4.104 1.00 76.56 134 MET A N 1
ATOM 1032 C CA . MET A 1 134 ? -6.604 -8.022 -4.943 1.00 76.56 134 MET A CA 1
ATOM 1033 C C . MET A 1 134 ? -7.098 -9.217 -4.130 1.00 76.56 134 MET A C 1
ATOM 1035 O O . MET A 1 134 ? -8.238 -9.645 -4.296 1.00 76.56 134 MET A O 1
ATOM 1039 N N . ILE A 1 135 ? -6.265 -9.734 -3.223 1.00 81.62 135 ILE A N 1
ATOM 1040 C CA . ILE A 1 135 ? -6.644 -10.828 -2.324 1.00 81.62 135 ILE A CA 1
ATOM 1041 C C . ILE A 1 135 ? -7.811 -10.392 -1.432 1.00 81.62 135 ILE A C 1
ATOM 1043 O O . ILE A 1 135 ? -8.810 -11.101 -1.347 1.00 81.62 135 ILE A O 1
ATOM 1047 N N . LEU A 1 136 ? -7.727 -9.211 -0.812 1.00 81.69 136 LEU A N 1
ATOM 1048 C CA . LEU A 1 136 ? -8.791 -8.681 0.044 1.00 81.69 136 LEU A CA 1
ATOM 1049 C C . LEU A 1 136 ? -10.094 -8.465 -0.734 1.00 81.69 136 LEU A C 1
ATOM 1051 O O . LEU A 1 136 ? -11.143 -8.899 -0.268 1.00 81.69 136 LEU A O 1
ATOM 1055 N N . ALA A 1 137 ? -10.033 -7.873 -1.929 1.00 81.06 137 ALA A N 1
ATOM 1056 C CA . ALA A 1 137 ? -11.200 -7.689 -2.790 1.00 81.06 137 ALA A CA 1
ATOM 1057 C C . ALA A 1 137 ? -11.837 -9.032 -3.176 1.00 81.06 137 ALA A C 1
ATOM 1059 O O . ALA A 1 137 ? -13.058 -9.186 -3.117 1.00 81.06 137 ALA A O 1
ATOM 1060 N N . HIS A 1 138 ? -11.016 -10.034 -3.503 1.00 83.12 138 HIS A N 1
ATOM 1061 C CA . HIS A 1 138 ? -11.509 -11.370 -3.809 1.00 83.12 138 HIS A CA 1
ATOM 1062 C C . HIS A 1 138 ? -12.199 -12.001 -2.594 1.00 83.12 138 HIS A C 1
ATOM 1064 O O . HIS A 1 138 ? -13.328 -12.466 -2.715 1.00 83.12 138 HIS A O 1
ATOM 1070 N N . MET A 1 139 ? -11.583 -11.942 -1.411 1.00 82.94 139 MET A N 1
ATOM 1071 C CA . MET A 1 139 ? -12.165 -12.472 -0.174 1.00 82.94 139 MET A CA 1
ATOM 1072 C C . MET A 1 139 ? -13.467 -11.761 0.227 1.00 82.94 139 MET A C 1
ATOM 1074 O O . MET A 1 139 ? -14.372 -12.409 0.751 1.00 82.94 139 MET A O 1
ATOM 1078 N N . VAL A 1 140 ? -13.594 -10.456 -0.036 1.00 82.69 140 VAL A N 1
ATOM 1079 C CA . VAL A 1 140 ? -14.857 -9.721 0.138 1.00 82.69 140 VAL A CA 1
ATOM 1080 C C . VAL A 1 140 ? -15.910 -10.220 -0.858 1.00 82.69 140 VAL A C 1
ATOM 1082 O O . VAL A 1 140 ? -17.005 -10.591 -0.444 1.00 82.69 140 VAL A O 1
ATOM 1085 N N . SER A 1 141 ? -15.584 -10.313 -2.154 1.00 82.19 141 SER A N 1
ATOM 1086 C CA . SER A 1 141 ? -16.535 -10.772 -3.186 1.00 82.19 141 SER A CA 1
ATOM 1087 C C . SER A 1 141 ? -16.977 -12.232 -3.018 1.00 82.19 141 SER A C 1
ATOM 1089 O O . SER A 1 141 ? -18.127 -12.564 -3.286 1.00 82.19 141 SER A O 1
ATOM 1091 N N . ALA A 1 142 ? -16.093 -13.092 -2.508 1.00 85.06 142 ALA A N 1
ATOM 1092 C CA . ALA A 1 142 ? -16.389 -14.476 -2.146 1.00 85.06 142 ALA A CA 1
ATOM 1093 C C . ALA A 1 142 ? -17.206 -14.600 -0.842 1.00 85.06 142 ALA A C 1
ATOM 1095 O O . ALA A 1 142 ? -17.558 -15.705 -0.431 1.00 85.06 142 ALA A O 1
ATOM 1096 N N . GLY A 1 143 ? -17.490 -13.483 -0.162 1.00 79.75 143 GLY A N 1
ATOM 1097 C CA . GLY A 1 143 ? -18.269 -13.443 1.073 1.00 79.75 143 GLY A CA 1
ATOM 1098 C C . GLY A 1 143 ? -17.518 -13.925 2.317 1.00 79.75 143 GLY A C 1
ATOM 1099 O O . GLY A 1 143 ? -18.161 -14.179 3.339 1.00 79.75 143 GLY A O 1
ATOM 1100 N N . TRP A 1 144 ? -16.189 -14.064 2.255 1.00 79.06 144 TRP A N 1
ATOM 1101 C CA . TRP A 1 144 ? -15.341 -14.485 3.379 1.00 79.06 144 TRP A CA 1
ATOM 1102 C C . TRP A 1 144 ? -15.012 -13.331 4.328 1.00 79.06 144 TRP A C 1
ATOM 1104 O O . TRP A 1 144 ? -14.867 -13.549 5.529 1.00 79.06 144 TRP A O 1
ATOM 1114 N N . LEU A 1 145 ? -14.918 -12.109 3.801 1.00 80.94 145 LEU A N 1
ATOM 1115 C CA . LEU A 1 145 ? -14.707 -10.888 4.575 1.00 80.94 145 LEU A CA 1
ATOM 1116 C C . LEU A 1 145 ? -15.878 -9.930 4.391 1.00 80.94 145 LEU A C 1
ATOM 1118 O O . LEU A 1 145 ? -16.501 -9.888 3.331 1.00 80.94 145 LEU A O 1
ATOM 1122 N N . ARG A 1 146 ? -16.140 -9.117 5.414 1.00 77.69 146 ARG A N 1
ATOM 1123 C CA . ARG A 1 146 ? -17.036 -7.964 5.305 1.00 77.69 146 ARG A CA 1
ATOM 1124 C C . ARG A 1 146 ? -16.216 -6.705 5.055 1.00 77.69 146 ARG A C 1
ATOM 1126 O O . ARG A 1 146 ? -15.300 -6.401 5.819 1.00 77.69 146 ARG A O 1
ATOM 1133 N N . GLU A 1 147 ? -16.562 -5.960 4.013 1.00 75.50 147 GLU A N 1
ATOM 1134 C CA . GLU A 1 147 ? -16.002 -4.626 3.817 1.00 75.50 147 GLU A CA 1
ATOM 1135 C C . GLU A 1 147 ? -16.593 -3.657 4.850 1.00 75.50 147 GLU A C 1
ATOM 1137 O O . GLU A 1 147 ? -17.804 -3.632 5.081 1.00 75.50 147 GLU A O 1
ATOM 1142 N N . ILE A 1 148 ? -15.733 -2.874 5.495 1.00 70.94 148 ILE A N 1
ATOM 1143 C CA . ILE A 1 148 ? -16.131 -1.773 6.374 1.00 70.94 148 ILE A CA 1
ATOM 1144 C C . ILE A 1 148 ? -15.662 -0.455 5.776 1.00 70.94 148 ILE A C 1
ATOM 1146 O O . ILE A 1 148 ? -14.635 -0.416 5.100 1.00 70.94 148 ILE A O 1
ATOM 11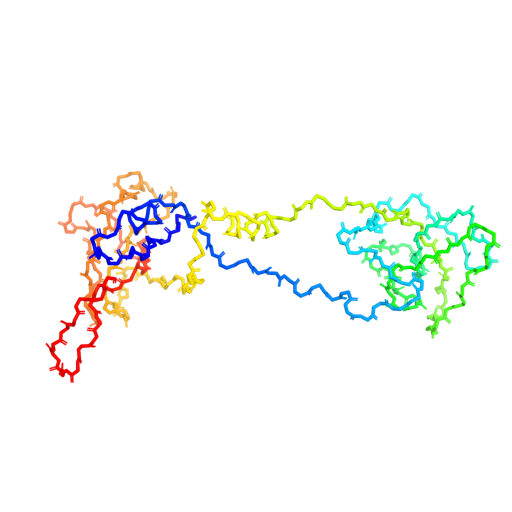50 N N . SER A 1 149 ? -16.378 0.635 6.060 1.00 61.69 149 SER A N 1
ATOM 1151 C CA . SER A 1 149 ? -15.921 1.981 5.715 1.00 61.69 149 SER A CA 1
ATOM 1152 C C . SER A 1 149 ? -14.481 2.173 6.182 1.00 61.69 149 SER A C 1
ATOM 1154 O O . SER A 1 149 ? -14.124 1.765 7.292 1.00 61.69 149 SER A O 1
ATOM 1156 N N . ALA A 1 150 ? -13.645 2.771 5.327 1.00 57.75 150 ALA A N 1
ATOM 1157 C CA . ALA A 1 150 ? -12.269 3.079 5.688 1.00 57.75 150 ALA A CA 1
ATOM 1158 C C . ALA A 1 150 ? -12.271 3.814 7.033 1.00 57.75 150 ALA A C 1
ATOM 1160 O O . ALA A 1 150 ? -12.955 4.828 7.167 1.00 57.75 150 ALA A O 1
ATOM 1161 N N . SER A 1 151 ? -11.547 3.269 8.020 1.00 54.41 151 SER A N 1
ATOM 1162 C CA . SER A 1 151 ? -11.431 3.887 9.340 1.00 54.41 151 SER A CA 1
ATOM 1163 C C . SER A 1 151 ? -11.086 5.355 9.147 1.00 54.41 151 SER A C 1
ATOM 1165 O O . SER A 1 151 ? -10.059 5.674 8.539 1.00 54.41 151 SER A O 1
ATOM 1167 N N . THR A 1 152 ? -11.937 6.239 9.665 1.00 53.94 152 THR A N 1
ATOM 1168 C CA . THR A 1 152 ? -11.628 7.660 9.818 1.00 53.94 152 THR A CA 1
ATOM 1169 C C . THR A 1 152 ? -10.228 7.755 10.429 1.00 53.94 152 THR A C 1
ATOM 1171 O O . THR A 1 152 ? -9.918 6.926 11.298 1.00 53.94 152 THR A O 1
ATOM 1174 N N . PRO A 1 153 ? -9.351 8.672 9.967 1.00 55.50 153 PRO A N 1
ATOM 1175 C CA . PRO A 1 153 ? -8.030 8.828 10.558 1.00 55.50 153 PRO A CA 1
ATOM 1176 C C . PRO A 1 153 ? -8.184 8.876 12.070 1.00 55.50 153 PRO A C 1
ATOM 1178 O O . PRO A 1 153 ? -8.976 9.658 12.602 1.00 55.50 153 PRO A O 1
ATOM 1181 N N . ILE A 1 154 ? -7.497 7.946 12.726 1.00 64.19 154 ILE A N 1
ATOM 1182 C CA . ILE A 1 154 ? -7.653 7.712 14.148 1.00 64.19 154 ILE A CA 1
ATOM 1183 C C . ILE A 1 154 ? -7.203 8.990 14.844 1.00 64.19 154 ILE A C 1
ATOM 1185 O O . ILE A 1 154 ? -6.026 9.343 14.803 1.00 64.19 154 ILE A O 1
ATOM 1189 N N . ARG A 1 155 ? -8.162 9.734 15.406 1.00 78.75 155 ARG A N 1
ATOM 1190 C CA . ARG A 1 155 ? -7.856 10.963 16.134 1.00 78.75 155 ARG A CA 1
ATOM 1191 C C . ARG A 1 155 ? -7.067 10.565 17.368 1.00 78.75 155 ARG A C 1
ATOM 1193 O O . ARG A 1 155 ? -7.546 9.778 18.183 1.00 78.75 155 ARG A O 1
ATOM 1200 N N . GLN A 1 156 ? -5.861 11.102 17.466 1.00 86.94 156 GLN A N 1
ATOM 1201 C CA . GLN A 1 156 ? -4.996 10.926 18.617 1.00 86.94 156 GLN A CA 1
ATOM 1202 C C . GLN A 1 156 ? -4.831 12.259 19.331 1.00 86.94 156 GLN A C 1
ATOM 1204 O O . GLN A 1 156 ? -4.648 13.297 18.692 1.00 86.94 156 GLN A O 1
ATOM 1209 N N . CYS A 1 157 ? -4.909 12.219 20.653 1.00 87.00 157 CYS A N 1
ATOM 1210 C CA . CYS A 1 157 ? -4.725 13.368 21.523 1.00 87.00 157 CYS A CA 1
ATOM 1211 C C . CYS A 1 157 ? -3.715 13.024 22.610 1.00 87.00 157 CYS A C 1
ATOM 1213 O O . CYS A 1 157 ? -3.658 11.889 23.083 1.00 87.00 157 CYS A O 1
ATOM 1215 N N . VAL A 1 158 ? -2.929 14.012 23.023 1.00 89.00 158 VAL A N 1
ATOM 1216 C CA . VAL A 1 158 ? -2.035 13.853 24.175 1.00 89.00 158 VAL A CA 1
ATOM 1217 C C . VAL A 1 158 ? -2.862 14.021 25.451 1.00 89.00 158 VAL A C 1
ATOM 1219 O O . VAL A 1 158 ? -3.754 14.865 25.494 1.00 89.00 158 VAL A O 1
ATOM 1222 N N . GLY A 1 159 ? -2.587 13.245 26.498 1.00 84.62 159 GLY A N 1
ATOM 1223 C CA . GLY A 1 159 ? -3.436 13.148 27.693 1.00 84.62 159 GLY A CA 1
ATOM 1224 C C . GLY A 1 159 ? -3.602 14.429 28.511 1.00 84.62 159 GLY A C 1
ATOM 1225 O O . GLY A 1 159 ? -4.539 14.518 29.298 1.00 84.62 159 GLY A O 1
ATOM 1226 N N . HIS A 1 160 ? -2.757 15.445 28.312 1.00 88.69 160 HIS A N 1
ATOM 1227 C CA . HIS A 1 160 ? -2.933 16.766 28.929 1.00 88.69 160 HIS A CA 1
ATOM 1228 C C . HIS A 1 160 ? -3.919 17.676 28.169 1.00 88.69 160 HIS A C 1
ATOM 1230 O O . HIS A 1 160 ? -4.340 18.706 28.698 1.00 88.69 160 HIS A O 1
ATOM 1236 N N . GLN A 1 161 ? -4.272 17.339 26.925 1.00 89.19 161 GLN A N 1
ATOM 1237 C CA . GLN A 1 161 ? -5.211 18.118 26.121 1.00 89.19 161 GLN A CA 1
ATOM 1238 C C . GLN A 1 161 ? -6.655 17.857 26.564 1.00 89.19 161 GLN A C 1
ATOM 1240 O O . GLN A 1 161 ? -6.990 16.794 27.084 1.00 89.19 161 GLN A O 1
ATOM 1245 N N . ARG A 1 162 ? -7.540 18.831 26.331 1.00 91.00 162 ARG A N 1
ATOM 1246 C CA . ARG A 1 162 ? -8.985 18.625 26.496 1.00 91.00 162 ARG A CA 1
ATOM 1247 C C . ARG A 1 162 ? -9.516 17.767 25.354 1.00 91.00 162 ARG A C 1
ATOM 1249 O O . ARG A 1 162 ? -9.091 17.925 24.210 1.00 91.00 162 ARG A O 1
ATOM 1256 N N . CYS A 1 163 ? -10.465 16.894 25.666 1.00 88.62 163 CYS A N 1
ATOM 1257 C CA . CYS A 1 163 ? -11.085 15.999 24.706 1.00 88.62 163 CYS A CA 1
ATOM 1258 C C . CYS A 1 163 ? -11.751 16.803 23.570 1.00 88.62 163 CYS A C 1
ATOM 1260 O O . CYS A 1 163 ? -12.651 17.603 23.837 1.00 88.62 163 CYS A O 1
ATOM 1262 N N . PRO A 1 164 ? -11.334 16.643 22.302 1.00 87.06 164 PRO A N 1
ATOM 1263 C CA . PRO A 1 164 ? -11.855 17.462 21.208 1.00 87.06 164 PRO A CA 1
ATOM 1264 C C . PRO A 1 164 ? -13.263 17.047 20.768 1.00 87.06 164 PRO A C 1
ATOM 1266 O O . PRO A 1 164 ? -13.940 17.826 20.101 1.00 87.06 164 PRO A O 1
ATOM 1269 N N . GLN A 1 165 ? -13.689 15.826 21.102 1.00 85.56 165 GLN A N 1
ATOM 1270 C CA . GLN A 1 165 ? -14.960 15.250 20.678 1.00 85.56 165 GLN A CA 1
ATOM 1271 C C . GLN A 1 165 ? -15.413 14.174 21.663 1.00 85.56 165 GLN A C 1
ATOM 1273 O O . GLN A 1 165 ? -14.617 13.332 22.073 1.00 85.56 165 GLN A O 1
ATOM 1278 N N . GLN A 1 166 ? -16.709 14.165 21.969 1.00 85.62 166 GLN A N 1
ATOM 1279 C CA . GLN A 1 166 ? -17.307 13.158 22.834 1.00 85.62 166 GLN A CA 1
ATOM 1280 C C . GLN A 1 166 ? -17.161 11.736 22.260 1.00 85.62 166 GLN A C 1
ATOM 1282 O O . GLN A 1 166 ? -17.320 11.499 21.056 1.00 85.62 166 GLN A O 1
ATOM 1287 N N . GLY A 1 167 ? -16.889 10.772 23.138 1.00 85.44 167 GLY A N 1
ATOM 1288 C CA . GLY A 1 167 ? -16.986 9.348 22.829 1.00 85.44 167 GLY A CA 1
ATOM 1289 C C . GLY A 1 167 ? -16.026 8.496 23.646 1.00 85.44 167 GLY A C 1
ATOM 1290 O O . GLY A 1 167 ? -15.537 8.918 24.690 1.00 85.44 167 GLY A O 1
ATOM 1291 N N . ILE A 1 168 ? -15.771 7.285 23.162 1.00 85.38 168 ILE A N 1
ATOM 1292 C CA . ILE A 1 168 ? -14.880 6.296 23.760 1.00 85.38 168 ILE A CA 1
ATOM 1293 C C . ILE A 1 168 ? -13.461 6.523 23.238 1.00 85.38 168 ILE A C 1
ATOM 1295 O O . ILE A 1 168 ? -13.223 6.585 22.029 1.00 85.38 168 ILE A O 1
ATOM 1299 N N . TRP A 1 169 ? -12.511 6.606 24.160 1.00 88.56 169 TRP A N 1
ATOM 1300 C CA . TRP A 1 169 ? -11.093 6.795 23.884 1.00 88.56 169 TRP A CA 1
ATOM 1301 C C . TRP A 1 169 ? -10.268 5.710 24.575 1.00 88.56 169 TRP A C 1
ATOM 1303 O O . TRP A 1 169 ? -10.555 5.368 25.718 1.00 88.56 169 TRP A O 1
ATOM 1313 N N . GLU A 1 170 ? -9.233 5.196 23.907 1.00 91.56 170 GLU A N 1
ATOM 1314 C CA . GLU A 1 170 ? -8.253 4.263 24.480 1.00 91.56 170 GLU A CA 1
ATOM 1315 C C . GLU A 1 170 ? -6.942 4.983 24.810 1.00 91.56 170 GLU A C 1
ATOM 1317 O O . GLU A 1 170 ? -6.340 5.601 23.931 1.00 91.56 170 GLU A O 1
ATOM 1322 N N . GLY A 1 171 ? -6.486 4.891 26.058 1.00 91.56 171 GLY A N 1
ATOM 1323 C CA . GLY A 1 171 ? -5.233 5.474 26.527 1.00 91.56 171 GLY A CA 1
ATOM 1324 C C . GLY A 1 171 ? -4.078 4.477 26.450 1.00 91.56 171 GLY A C 1
ATOM 1325 O O . GLY A 1 171 ? -4.168 3.367 26.969 1.00 91.56 171 GLY A O 1
ATOM 1326 N N . ARG A 1 172 ? -2.958 4.879 25.847 1.00 93.00 172 ARG A N 1
ATOM 1327 C CA . ARG A 1 172 ? -1.714 4.095 25.813 1.00 93.00 172 ARG A CA 1
ATOM 1328 C C . ARG A 1 172 ? -0.498 4.978 26.051 1.00 93.00 172 ARG A C 1
ATOM 1330 O O . ARG A 1 172 ? -0.484 6.131 25.641 1.00 93.00 172 ARG A O 1
ATOM 1337 N N . VAL A 1 173 ? 0.540 4.417 26.656 1.00 93.75 173 VAL A N 1
ATOM 1338 C CA . VAL A 1 173 ? 1.881 5.018 26.726 1.00 93.75 173 VAL A CA 1
ATOM 1339 C C . VAL A 1 173 ? 2.803 4.379 25.688 1.00 93.75 173 VAL A C 1
ATOM 1341 O O . VAL A 1 173 ? 2.523 3.287 25.178 1.00 93.75 173 VAL A O 1
ATOM 1344 N N . ALA A 1 174 ? 3.923 5.033 25.380 1.00 92.12 174 ALA A N 1
ATOM 1345 C CA . ALA A 1 174 ? 4.943 4.472 24.498 1.00 92.12 174 ALA A CA 1
ATOM 1346 C C . ALA A 1 174 ? 5.424 3.096 24.997 1.00 92.12 174 ALA A C 1
ATOM 1348 O O . ALA A 1 174 ? 5.551 2.872 26.197 1.00 92.12 174 ALA A O 1
ATOM 1349 N N . GLY A 1 175 ? 5.743 2.176 24.080 1.00 88.81 175 GLY A N 1
ATOM 1350 C CA . GLY A 1 175 ? 6.187 0.822 24.447 1.00 88.81 175 GLY A CA 1
ATOM 1351 C C . GLY A 1 175 ? 7.471 0.784 25.289 1.00 88.81 175 GLY A C 1
ATOM 1352 O O . GLY A 1 175 ? 7.675 -0.166 26.033 1.00 88.81 175 GLY A O 1
ATOM 1353 N N . ALA A 1 176 ? 8.301 1.827 25.203 1.00 91.69 176 ALA A N 1
ATOM 1354 C CA . ALA A 1 176 ? 9.512 1.990 26.008 1.00 91.69 176 ALA A CA 1
ATOM 1355 C C . ALA A 1 176 ? 9.253 2.567 27.416 1.00 91.69 176 ALA A C 1
ATOM 1357 O O . ALA A 1 176 ? 10.183 2.649 28.215 1.00 91.69 176 ALA A O 1
ATOM 1358 N N . HIS A 1 177 ? 8.023 2.988 27.730 1.00 91.44 177 HIS A N 1
ATOM 1359 C CA . HIS A 1 177 ? 7.690 3.535 29.042 1.00 91.44 177 HIS A CA 1
ATOM 1360 C C . HIS A 1 177 ? 7.812 2.437 30.121 1.00 91.44 177 HIS A C 1
ATOM 1362 O O . HIS A 1 177 ? 7.276 1.344 29.915 1.00 91.44 177 HIS A O 1
ATOM 1368 N N . PRO A 1 178 ? 8.432 2.694 31.291 1.00 93.06 178 PRO A N 1
ATOM 1369 C CA . PRO A 1 178 ? 8.665 1.667 32.317 1.00 93.06 178 PRO A CA 1
ATOM 1370 C C . PRO A 1 178 ? 7.397 0.925 32.764 1.00 93.06 178 PRO A C 1
ATOM 1372 O O . PRO A 1 178 ? 7.420 -0.273 33.028 1.00 93.06 178 PRO A O 1
ATOM 1375 N N . GLN A 1 179 ? 6.264 1.630 32.799 1.00 92.19 179 GLN A N 1
ATOM 1376 C CA . GLN A 1 179 ? 4.961 1.077 33.187 1.00 92.19 179 GLN A CA 1
ATOM 1377 C C . GLN A 1 179 ? 4.074 0.665 31.997 1.00 92.19 179 GLN A C 1
ATOM 1379 O O . GLN A 1 179 ? 2.894 0.374 32.187 1.00 92.19 179 GLN A O 1
ATOM 1384 N N . ALA A 1 180 ? 4.614 0.600 30.771 1.00 90.50 180 ALA A N 1
ATOM 1385 C CA . ALA A 1 180 ? 3.849 0.246 29.571 1.00 90.50 180 ALA A CA 1
ATOM 1386 C C . ALA A 1 180 ? 3.156 -1.113 29.693 1.00 90.50 180 ALA A C 1
ATOM 1388 O O . ALA A 1 180 ? 2.006 -1.244 29.289 1.00 90.50 180 ALA A O 1
ATOM 1389 N N . PHE A 1 181 ? 3.818 -2.108 30.287 1.00 88.69 181 PHE A N 1
ATOM 1390 C CA . PHE A 1 181 ? 3.242 -3.442 30.476 1.00 88.69 181 PHE A CA 1
ATOM 1391 C C . PHE A 1 181 ? 1.990 -3.434 31.369 1.00 88.69 181 PHE A C 1
ATOM 1393 O O . PHE A 1 181 ? 1.038 -4.160 31.101 1.00 88.69 181 PHE A O 1
ATOM 1400 N N . LEU A 1 182 ? 1.973 -2.591 32.407 1.00 88.44 182 LEU A N 1
ATOM 1401 C CA . LEU A 1 182 ? 0.840 -2.467 33.329 1.00 88.44 182 LEU A CA 1
ATOM 1402 C C . LEU A 1 182 ? -0.273 -1.599 32.736 1.00 88.44 182 LEU A C 1
ATOM 1404 O O . LEU A 1 182 ? -1.457 -1.905 32.886 1.00 88.44 182 LEU A O 1
ATOM 1408 N N . TYR A 1 183 ? 0.106 -0.514 32.058 1.00 89.62 183 TYR A N 1
ATOM 1409 C CA . TYR A 1 183 ? -0.854 0.449 31.542 1.00 89.62 183 TYR A CA 1
ATOM 1410 C C . TYR A 1 183 ? -1.484 0.004 30.229 1.00 89.62 183 TYR A C 1
ATOM 1412 O O . TYR A 1 183 ? -2.695 0.055 30.136 1.00 89.62 183 TYR A O 1
ATOM 1420 N N . ASN A 1 184 ? -0.730 -0.493 29.241 1.00 91.31 184 ASN A N 1
ATOM 1421 C CA . ASN A 1 184 ? -1.204 -0.749 27.868 1.00 91.31 184 ASN A CA 1
ATOM 1422 C C . ASN A 1 184 ? -2.100 -1.999 27.717 1.00 91.31 184 ASN A C 1
ATOM 1424 O O . ASN A 1 184 ? -1.968 -2.774 26.764 1.00 91.31 184 ASN A O 1
ATOM 1428 N N . THR A 1 185 ? -3.034 -2.182 28.641 1.00 85.69 185 THR A N 1
ATOM 1429 C CA . THR A 1 185 ? -4.041 -3.238 28.679 1.00 85.69 185 THR A CA 1
ATOM 1430 C C . THR A 1 185 ? -5.337 -2.783 28.005 1.00 85.69 185 THR A C 1
ATOM 1432 O O . THR A 1 185 ? -5.596 -1.593 27.838 1.00 85.69 185 THR A O 1
ATOM 1435 N N . TRP A 1 186 ? -6.173 -3.742 27.603 1.00 75.75 186 TRP A N 1
ATOM 1436 C CA . TRP A 1 186 ? -7.434 -3.476 26.894 1.00 75.75 186 TRP A CA 1
ATOM 1437 C C . TRP A 1 186 ? -8.455 -2.670 27.717 1.00 75.75 186 TRP A C 1
ATOM 1439 O O . TRP A 1 186 ? -9.407 -2.135 27.155 1.00 75.75 186 TRP A O 1
ATOM 1449 N N . THR A 1 187 ? -8.260 -2.579 29.036 1.00 79.94 187 THR A N 1
ATOM 1450 C CA . THR A 1 187 ? -9.155 -1.890 29.972 1.00 79.94 187 THR A CA 1
ATOM 1451 C C . THR A 1 187 ? -8.909 -0.386 30.062 1.00 79.94 187 THR A C 1
ATOM 1453 O O . THR A 1 187 ? -9.676 0.298 30.735 1.00 79.94 187 THR A O 1
ATOM 1456 N N . GLN A 1 188 ? -7.881 0.160 29.400 1.00 87.88 188 GLN A N 1
ATOM 1457 C CA . GLN A 1 188 ? -7.636 1.608 29.377 1.00 87.88 188 GLN A CA 1
ATOM 1458 C C . GLN A 1 188 ? -8.536 2.320 28.373 1.00 87.88 188 GLN A C 1
ATOM 1460 O O . GLN A 1 188 ? -8.063 2.977 27.450 1.00 87.88 188 GLN A O 1
ATOM 1465 N N . GLN A 1 189 ? -9.844 2.178 28.551 1.00 89.44 189 GLN A N 1
ATOM 1466 C CA . GLN A 1 189 ? -10.847 2.867 27.758 1.00 89.44 189 GLN A CA 1
ATOM 1467 C C . GLN A 1 189 ? -11.707 3.738 28.665 1.00 89.44 189 GLN A C 1
ATOM 1469 O O . GLN A 1 189 ? -12.090 3.322 29.757 1.00 89.44 189 GLN A O 1
ATOM 1474 N N . ALA A 1 190 ? -12.018 4.943 28.205 1.00 88.00 190 ALA A N 1
ATOM 1475 C CA . ALA A 1 190 ? -12.887 5.865 28.916 1.00 88.00 190 ALA A CA 1
ATOM 1476 C C . ALA A 1 190 ? -13.826 6.570 27.942 1.00 88.00 190 ALA A C 1
ATOM 1478 O O . ALA A 1 190 ? -13.422 6.956 26.844 1.00 88.00 190 ALA A O 1
ATOM 1479 N N . PHE A 1 191 ? -15.076 6.752 28.362 1.00 86.31 191 PHE A N 1
ATOM 1480 C CA . PHE A 1 191 ? -15.972 7.689 27.704 1.00 86.31 191 PHE A CA 1
ATOM 1481 C C . PHE A 1 191 ? -15.669 9.091 28.237 1.00 86.31 191 PHE A C 1
ATOM 1483 O O . PHE A 1 191 ? -15.692 9.302 29.448 1.00 86.31 191 PHE A O 1
ATOM 1490 N N . VAL A 1 192 ? -15.351 10.031 27.349 1.00 88.50 192 VAL A N 1
ATOM 1491 C CA . VAL A 1 192 ? -14.979 11.402 27.716 1.00 88.50 192 VAL A CA 1
ATOM 1492 C C . VAL A 1 192 ? -15.848 12.373 26.934 1.00 88.50 192 VAL A C 1
ATOM 1494 O O . VAL A 1 192 ? -15.963 12.259 25.713 1.00 88.50 192 VAL A O 1
ATOM 1497 N N . ASP A 1 193 ? -16.462 13.321 27.639 1.00 86.88 193 ASP A N 1
ATOM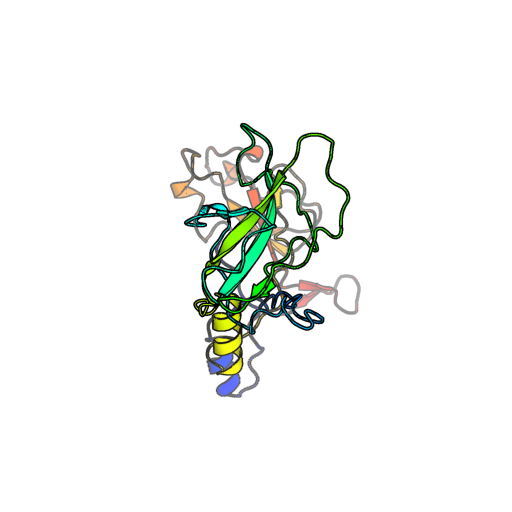 1498 C CA . ASP A 1 193 ? -17.250 14.389 27.029 1.00 86.88 193 ASP A CA 1
ATOM 1499 C C . ASP A 1 193 ? -16.359 15.434 26.355 1.00 86.88 193 ASP A C 1
ATOM 1501 O O . ASP A 1 193 ? -15.237 15.715 26.788 1.00 86.88 193 ASP A O 1
ATOM 1505 N N . GLN A 1 194 ? -16.879 16.063 25.300 1.00 88.00 194 GLN A N 1
ATOM 1506 C CA . GLN A 1 194 ? -16.167 17.132 24.608 1.00 88.00 194 GLN A CA 1
ATOM 1507 C C . GLN A 1 194 ? -15.813 18.272 25.580 1.00 88.00 194 GLN A C 1
ATOM 1509 O O . GLN A 1 194 ? -16.648 18.763 26.335 1.00 88.00 194 GLN A O 1
ATOM 1514 N N . GLY A 1 195 ? -14.554 18.706 25.550 1.00 89.12 195 GLY A N 1
ATOM 1515 C CA . GLY A 1 195 ? -14.013 19.764 26.402 1.00 89.12 195 GLY A CA 1
ATOM 1516 C C . GLY A 1 195 ? -13.564 19.308 27.794 1.00 89.12 195 GLY A C 1
ATOM 1517 O O . GLY A 1 195 ? -12.882 20.083 28.478 1.00 89.12 195 GLY A O 1
ATOM 1518 N N . GLN A 1 196 ? -13.880 18.077 28.210 1.00 91.88 196 GLN A N 1
ATOM 1519 C CA . GLN A 1 196 ? -13.423 17.520 29.485 1.00 91.88 196 GLN A CA 1
ATOM 1520 C C . GLN A 1 196 ? -11.979 17.001 29.398 1.00 91.88 196 GLN A C 1
ATOM 1522 O O . GLN A 1 196 ? -11.507 16.658 28.308 1.00 91.88 196 GLN A O 1
ATOM 1527 N N . PRO A 1 197 ? -11.231 16.993 30.517 1.00 92.69 197 PRO A N 1
ATOM 1528 C CA . PRO A 1 197 ? -9.909 16.382 30.556 1.00 92.69 197 PRO A CA 1
ATOM 1529 C C . PRO A 1 197 ? -10.008 14.858 30.421 1.00 92.69 197 PRO A C 1
ATOM 1531 O O . PRO A 1 197 ? -10.981 14.244 30.861 1.00 92.69 197 PRO A O 1
ATOM 1534 N N . PHE A 1 198 ? -8.979 14.244 29.841 1.00 93.19 198 PHE A N 1
ATOM 1535 C CA . PHE A 1 198 ? -8.838 12.792 29.888 1.00 93.19 198 PHE A CA 1
ATOM 1536 C C . PHE A 1 198 ? -8.529 12.311 31.319 1.00 93.19 198 PHE A C 1
ATOM 1538 O O . PHE A 1 198 ? -7.924 13.065 32.089 1.00 93.19 198 PHE A O 1
ATOM 1545 N N . PRO A 1 199 ? -8.898 11.064 31.673 1.00 91.62 199 PRO A N 1
ATOM 1546 C CA . PRO A 1 199 ? -8.561 10.476 32.967 1.00 91.62 199 PRO A CA 1
ATOM 1547 C C . PRO A 1 199 ? -7.060 10.543 33.274 1.00 91.62 199 PRO A C 1
ATOM 1549 O O . PRO A 1 199 ? -6.232 10.221 32.418 1.00 91.62 199 PRO A O 1
ATOM 1552 N N . ASP A 1 200 ? -6.713 10.936 34.501 1.00 91.06 200 ASP A N 1
ATOM 1553 C CA . ASP A 1 200 ? -5.325 11.000 34.964 1.00 91.06 200 ASP A CA 1
ATOM 1554 C C . ASP A 1 200 ? -4.895 9.626 35.515 1.00 91.06 200 ASP A C 1
ATOM 1556 O O . ASP A 1 200 ? -5.488 9.145 36.486 1.00 91.06 200 ASP A O 1
ATOM 1560 N N . PRO A 1 201 ? -3.857 8.972 34.955 1.00 90.44 201 PRO A N 1
ATOM 1561 C CA . PRO A 1 201 ? -3.368 7.692 35.472 1.00 90.44 201 PRO A CA 1
ATOM 1562 C C . PRO A 1 201 ? -2.992 7.727 36.960 1.00 90.44 201 PRO A C 1
ATOM 1564 O O . PRO A 1 201 ? -3.105 6.710 37.652 1.00 90.44 201 PRO A O 1
ATOM 1567 N N . ARG A 1 202 ? -2.589 8.896 37.476 1.00 89.81 202 ARG A N 1
ATOM 1568 C CA . ARG A 1 202 ? -2.166 9.080 38.872 1.00 89.81 202 ARG A CA 1
ATOM 1569 C C . ARG A 1 202 ? -3.309 8.919 39.866 1.00 89.81 202 ARG A C 1
ATOM 1571 O O . ARG A 1 202 ? -3.072 8.492 40.992 1.00 89.81 202 ARG A O 1
ATOM 1578 N N . GLU A 1 203 ? -4.552 9.150 39.445 1.00 87.69 203 GLU A N 1
ATOM 1579 C CA . GLU A 1 203 ? -5.744 8.875 40.263 1.00 87.69 203 GLU A CA 1
ATOM 1580 C C . GLU A 1 203 ? -5.922 7.373 40.534 1.00 87.69 203 GLU A C 1
ATOM 1582 O O . GLU A 1 203 ? -6.549 6.978 41.513 1.00 87.69 203 GLU A O 1
ATOM 1587 N N . ARG A 1 204 ? -5.314 6.520 39.700 1.00 83.62 204 ARG A N 1
ATOM 1588 C CA . ARG A 1 204 ? -5.266 5.061 39.864 1.00 83.62 204 ARG A CA 1
ATOM 1589 C C . ARG A 1 204 ? -3.926 4.589 40.425 1.00 83.62 204 ARG A C 1
ATOM 1591 O O . ARG A 1 204 ? -3.553 3.435 40.225 1.00 83.62 204 ARG A O 1
ATOM 1598 N N . THR A 1 205 ? -3.201 5.467 41.122 1.00 86.12 205 THR A N 1
ATOM 1599 C CA . THR A 1 205 ? -1.893 5.194 41.748 1.00 86.12 205 THR A CA 1
ATOM 1600 C C . THR A 1 205 ? -0.798 4.755 40.768 1.00 86.12 205 THR A C 1
ATOM 1602 O O . THR A 1 205 ? 0.137 4.057 41.147 1.00 86.12 205 THR A O 1
ATOM 1605 N N . LEU A 1 206 ? -0.904 5.154 39.496 1.00 87.12 206 LEU A N 1
ATOM 1606 C CA . LEU A 1 206 ? 0.135 4.913 38.497 1.00 87.12 206 LEU A CA 1
ATOM 1607 C C . LEU A 1 206 ? 1.054 6.130 38.389 1.00 87.12 206 LEU A C 1
ATOM 1609 O O . LEU A 1 206 ? 0.588 7.262 38.295 1.00 87.12 206 LEU A O 1
ATOM 1613 N N . GLU A 1 207 ? 2.359 5.894 38.345 1.00 90.88 207 GLU A N 1
ATOM 1614 C CA . GLU A 1 207 ? 3.395 6.926 38.208 1.00 90.88 207 GLU A CA 1
ATOM 1615 C C . GLU A 1 207 ? 3.610 7.303 36.732 1.00 90.88 207 GLU A C 1
ATOM 1617 O O . GLU A 1 207 ? 4.725 7.301 36.217 1.00 90.88 207 GLU A O 1
ATOM 1622 N N . ILE A 1 208 ? 2.514 7.596 36.030 1.00 90.88 208 ILE A N 1
ATOM 1623 C CA . ILE A 1 208 ? 2.507 7.943 34.605 1.00 90.88 208 ILE A CA 1
ATOM 1624 C C . ILE A 1 208 ? 2.054 9.391 34.470 1.00 90.88 208 ILE A C 1
ATOM 1626 O O . ILE A 1 208 ? 0.966 9.745 34.934 1.00 90.88 208 ILE A O 1
ATOM 1630 N N . ASP A 1 209 ? 2.859 10.229 33.820 1.00 91.25 209 ASP A N 1
ATOM 1631 C CA . ASP A 1 209 ? 2.457 11.602 33.541 1.00 91.25 209 ASP A CA 1
ATOM 1632 C C . ASP A 1 209 ? 1.415 11.649 32.410 1.00 91.25 209 ASP A C 1
ATOM 1634 O O . ASP A 1 209 ? 1.458 10.890 31.440 1.00 91.25 209 ASP A O 1
ATOM 1638 N N . ARG A 1 210 ? 0.465 12.584 32.503 1.00 90.50 210 ARG A N 1
ATOM 1639 C CA . ARG A 1 210 ? -0.559 12.809 31.471 1.00 90.50 210 ARG A CA 1
ATOM 1640 C C . ARG A 1 210 ? 0.037 13.156 30.104 1.00 90.50 210 ARG A C 1
ATOM 1642 O O . ARG A 1 210 ? -0.620 12.926 29.090 1.00 90.50 210 ARG A O 1
ATOM 1649 N N . HIS A 1 211 ? 1.246 13.710 30.053 1.00 91.44 211 HIS A N 1
ATOM 1650 C CA . HIS A 1 211 ? 1.949 14.005 28.803 1.00 91.44 211 HIS A CA 1
ATOM 1651 C C . HIS A 1 211 ? 2.448 12.742 28.091 1.00 91.44 211 HIS A C 1
ATOM 1653 O O . HIS A 1 211 ? 2.559 12.756 26.867 1.00 91.44 211 HIS A O 1
ATOM 1659 N N . ASP A 1 212 ? 2.667 11.650 28.825 1.00 92.00 212 ASP A N 1
ATOM 1660 C CA . ASP A 1 212 ? 3.165 10.385 28.275 1.00 92.00 212 ASP A CA 1
ATOM 1661 C C . ASP A 1 212 ? 2.041 9.495 27.724 1.00 92.00 212 ASP A C 1
ATOM 1663 O O . ASP A 1 212 ? 2.296 8.507 27.027 1.00 92.00 212 ASP A O 1
ATOM 1667 N N . VAL A 1 213 ? 0.782 9.846 28.012 1.00 93.25 213 VAL A N 1
ATOM 1668 C CA . VAL A 1 213 ? -0.396 9.122 27.534 1.00 93.25 213 VAL A CA 1
ATOM 1669 C C . VAL A 1 213 ? -0.872 9.691 26.203 1.00 93.25 213 VAL A C 1
ATOM 1671 O O . VAL A 1 213 ? -1.180 10.874 26.073 1.00 93.25 213 VAL A O 1
ATOM 1674 N N . THR A 1 214 ? -1.016 8.813 25.219 1.00 93.62 214 THR A N 1
ATOM 1675 C CA . THR A 1 214 ? -1.723 9.071 23.966 1.00 93.62 214 THR A CA 1
ATOM 1676 C C . THR A 1 214 ? -3.106 8.435 24.028 1.00 93.62 214 THR A C 1
ATOM 1678 O O . THR A 1 214 ? -3.232 7.224 24.209 1.00 93.62 214 THR A O 1
ATOM 1681 N N . TRP A 1 215 ? -4.141 9.246 23.842 1.00 91.25 215 TRP A N 1
ATOM 1682 C CA . TRP A 1 215 ? -5.527 8.807 23.736 1.00 91.25 215 TRP A CA 1
ATOM 1683 C C . TRP A 1 215 ? -5.934 8.678 22.277 1.00 91.25 215 TRP A C 1
ATOM 1685 O O . TRP A 1 215 ? -5.743 9.593 21.483 1.00 91.25 215 TRP A O 1
ATOM 1695 N N . THR A 1 216 ? -6.505 7.536 21.930 1.00 89.81 216 THR A N 1
ATOM 1696 C CA . THR A 1 216 ? -6.931 7.160 20.585 1.00 89.81 216 THR A CA 1
ATOM 1697 C C . THR A 1 216 ? -8.453 7.066 20.550 1.00 89.81 216 THR A C 1
ATOM 1699 O O . THR A 1 216 ? -9.035 6.292 21.304 1.00 89.81 216 THR A O 1
ATOM 1702 N N . TYR A 1 217 ? -9.106 7.843 19.684 1.00 86.31 217 TYR A N 1
ATOM 1703 C CA . TYR A 1 217 ? -10.561 7.809 19.542 1.00 86.31 217 TYR A CA 1
ATOM 1704 C C . TYR A 1 217 ? -11.027 6.483 18.937 1.00 86.31 217 TYR A C 1
ATOM 1706 O O . TYR A 1 217 ? -10.574 6.107 17.854 1.00 86.31 217 TYR A O 1
ATOM 1714 N N . LEU A 1 218 ? -11.953 5.803 19.614 1.00 78.81 218 LEU A N 1
ATOM 1715 C CA . LEU A 1 218 ? -12.537 4.536 19.165 1.00 78.81 218 LEU A CA 1
ATOM 1716 C C . LEU A 1 218 ? -13.945 4.689 18.571 1.00 78.81 218 LEU A C 1
ATOM 1718 O O . LEU A 1 218 ? -14.424 3.763 17.923 1.00 78.81 218 LEU A O 1
ATOM 1722 N N . GLY A 1 219 ? -14.596 5.840 18.761 1.00 75.81 219 GLY A N 1
ATOM 1723 C CA . GLY A 1 219 ? -15.963 6.104 18.298 1.00 75.81 219 GLY A CA 1
ATOM 1724 C C . GLY A 1 219 ? -16.869 6.621 19.414 1.00 75.81 219 GLY A C 1
ATOM 1725 O O . GLY A 1 219 ? -16.487 6.631 20.579 1.00 75.81 219 GLY A O 1
ATOM 1726 N N . SER A 1 220 ? -18.082 7.054 19.072 1.00 70.69 220 SER A N 1
ATOM 1727 C CA . SER A 1 220 ? -19.121 7.405 20.046 1.00 70.69 220 SER A CA 1
ATOM 1728 C C . SER A 1 220 ? -20.347 6.528 19.796 1.00 70.69 220 SER A C 1
ATOM 1730 O O . SER A 1 220 ? -20.830 6.521 18.666 1.00 70.69 220 SER A O 1
ATOM 1732 N N . PRO A 1 221 ? -20.875 5.821 20.813 1.00 57.19 221 PRO A N 1
ATOM 1733 C CA . PRO A 1 221 ? -22.172 5.154 20.708 1.00 57.19 221 PRO A CA 1
ATOM 1734 C C . PRO A 1 221 ? -23.331 6.158 20.658 1.00 57.19 221 PRO A C 1
ATOM 1736 O O . PRO A 1 221 ? -24.440 5.800 20.279 1.00 57.19 221 PRO A O 1
ATOM 1739 N N . ASN A 1 222 ? -23.087 7.410 21.050 1.00 56.34 222 ASN A N 1
ATOM 1740 C CA . ASN A 1 222 ? -24.086 8.464 21.101 1.00 56.34 222 ASN A CA 1
ATOM 1741 C C . ASN A 1 222 ? -23.951 9.344 19.857 1.00 56.34 222 ASN A C 1
ATOM 1743 O O . ASN A 1 222 ? -22.903 9.965 19.651 1.00 56.34 222 ASN A O 1
ATOM 1747 N N . VAL A 1 223 ? -25.007 9.398 19.051 1.00 56.59 223 VAL A N 1
ATOM 1748 C CA . VAL A 1 223 ? -25.195 10.407 18.001 1.00 56.59 223 VAL A CA 1
ATOM 1749 C C . VAL A 1 223 ? -26.238 11.412 18.466 1.00 56.59 223 VAL A C 1
ATOM 1751 O O . VAL A 1 223 ? -27.156 11.056 19.211 1.00 56.59 223 VAL A O 1
ATOM 1754 N N . ASP A 1 224 ? -26.113 12.660 18.025 1.00 48.91 224 ASP A N 1
ATOM 1755 C CA . ASP A 1 224 ? -27.122 13.678 18.306 1.00 48.91 224 ASP A CA 1
ATOM 1756 C C . ASP A 1 224 ? -28.491 13.197 17.807 1.00 48.91 224 ASP A C 1
ATOM 1758 O O . ASP A 1 224 ? -28.669 12.821 16.644 1.00 48.91 224 ASP A O 1
ATOM 1762 N N . GLY A 1 225 ? -29.463 13.149 18.716 1.00 45.81 225 GLY A N 1
ATOM 1763 C CA . GLY A 1 225 ? -30.852 12.932 18.359 1.00 45.81 225 GLY A CA 1
ATOM 1764 C C . GLY A 1 225 ? -31.450 14.180 17.717 1.00 45.81 225 GLY A C 1
ATOM 1765 O O . GLY A 1 225 ? -30.883 15.268 17.750 1.00 45.81 225 GLY A O 1
ATOM 1766 N N . ALA A 1 226 ? -32.652 14.038 17.157 1.00 44.00 226 ALA A N 1
ATOM 1767 C CA . ALA A 1 226 ? -33.382 15.152 16.544 1.00 44.00 226 ALA A CA 1
ATOM 1768 C C . ALA A 1 226 ? -33.731 16.289 17.532 1.00 44.00 226 ALA A C 1
ATOM 1770 O O . ALA A 1 226 ? -34.189 17.350 17.112 1.00 44.00 226 ALA A O 1
ATOM 1771 N N . VAL A 1 227 ? -33.530 16.072 18.837 1.00 40.09 227 VAL A N 1
ATOM 1772 C CA . VAL A 1 227 ? -33.781 17.040 19.904 1.00 40.09 227 VAL A CA 1
ATOM 1773 C C . VAL A 1 227 ? -32.448 17.396 20.576 1.00 40.09 227 VAL A C 1
ATOM 1775 O O . VAL A 1 227 ? -31.755 16.487 21.039 1.00 40.09 227 VAL A O 1
ATOM 1778 N N . PRO A 1 228 ? -32.090 18.690 20.684 1.00 38.53 228 PRO A N 1
ATOM 1779 C CA . PRO A 1 228 ? -30.900 19.123 21.410 1.00 38.53 228 PRO A CA 1
ATOM 1780 C C . PRO A 1 228 ? -30.911 18.595 22.850 1.00 38.53 228 PRO A C 1
ATOM 1782 O O . PRO A 1 228 ? -31.873 18.812 23.586 1.00 38.53 228 PRO A O 1
ATOM 1785 N N . GLY A 1 229 ? -29.849 17.894 23.249 1.00 45.72 229 GLY A N 1
ATOM 1786 C CA . GLY A 1 229 ? -29.730 17.286 24.580 1.00 45.72 229 GLY A CA 1
ATOM 1787 C C . GLY A 1 229 ? -30.291 15.864 24.704 1.00 45.72 229 GLY A C 1
ATOM 1788 O O . GLY A 1 229 ? -30.165 15.270 25.772 1.00 45.72 229 GLY A O 1
ATOM 1789 N N . VAL A 1 230 ? -30.860 15.292 23.637 1.00 43.16 230 VAL A N 1
ATOM 1790 C CA . VAL A 1 230 ? -31.232 13.871 23.575 1.00 43.16 230 VAL A CA 1
ATOM 1791 C C . VAL A 1 230 ? -30.251 13.155 22.658 1.00 43.16 230 VAL A C 1
ATOM 1793 O O . VAL A 1 230 ? -30.239 13.386 21.452 1.00 43.16 230 VAL A O 1
ATOM 1796 N N . THR A 1 231 ? -29.423 12.278 23.219 1.00 44.47 231 THR A N 1
ATOM 1797 C CA . THR A 1 231 ? 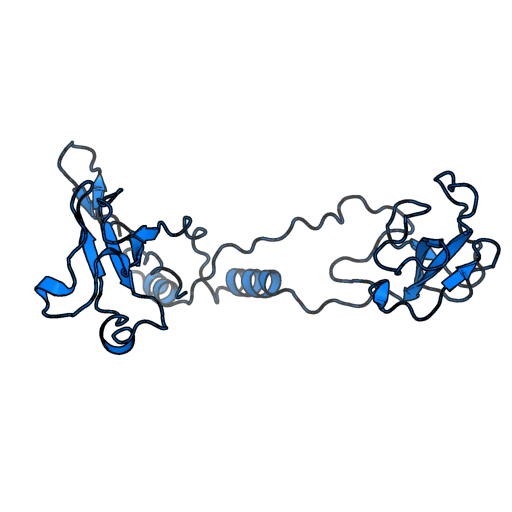-28.529 11.417 22.444 1.00 44.47 231 THR A CA 1
ATOM 1798 C C . THR A 1 231 ? -29.249 10.130 22.050 1.00 44.47 231 THR A C 1
ATOM 1800 O O . THR A 1 231 ? -29.877 9.465 22.873 1.00 44.47 231 THR A O 1
ATOM 1803 N N . ASN A 1 232 ? -29.163 9.768 20.773 1.00 45.47 232 ASN A N 1
ATOM 1804 C CA . ASN A 1 232 ? -29.587 8.462 20.287 1.00 45.47 232 ASN A CA 1
ATOM 1805 C C . ASN A 1 232 ? -28.402 7.499 20.350 1.00 45.47 232 ASN A C 1
ATOM 1807 O O . ASN A 1 232 ? -27.285 7.856 19.977 1.00 45.47 232 ASN A O 1
ATOM 1811 N N . ILE A 1 233 ? -28.657 6.255 20.757 1.00 42.12 233 ILE A N 1
ATOM 1812 C CA . ILE A 1 233 ? -27.653 5.197 20.656 1.00 42.12 233 ILE A CA 1
ATOM 1813 C C . ILE A 1 233 ? -27.592 4.749 19.188 1.00 42.12 233 ILE A C 1
ATOM 1815 O O . ILE A 1 233 ? -28.503 4.075 18.696 1.00 42.12 233 ILE A O 1
ATOM 1819 N N . ALA A 1 234 ? -26.534 5.133 18.480 1.00 44.12 234 ALA A N 1
ATOM 1820 C CA . ALA A 1 234 ? -26.175 4.542 17.199 1.00 44.12 234 ALA A CA 1
ATOM 1821 C C . ALA A 1 234 ? -25.110 3.469 17.445 1.00 44.12 234 ALA A C 1
ATOM 1823 O O . ALA A 1 234 ? -23.957 3.772 17.743 1.00 44.12 234 ALA A O 1
ATOM 1824 N N . LEU A 1 235 ? -25.547 2.213 17.342 1.00 41.81 235 LEU A N 1
ATOM 1825 C CA . LEU A 1 235 ? -24.687 1.042 17.173 1.00 41.81 235 LEU A CA 1
ATOM 1826 C C . LEU A 1 235 ? -24.582 0.729 15.681 1.00 41.81 235 LEU A C 1
ATOM 1828 O O . LEU A 1 235 ? -25.665 0.696 15.039 1.00 41.81 235 LEU A O 1
#

Sequence (235 aa):
MPLPPAPLPKWDGNKQTLIDAAKTVAPPAKLKSASHAALQGREQVPEGHSVMPLAESPYAVHGDQRVPQTGYWLALFDAPGTPRAQLTPARSGRPEHYQAGERFEPATMTSLSHETMQWHYLGEAHRLPPSREMILAHMVSAGWLREISASTPIRQCVGHQRCPQQGIWEGRVAGAHPQAFLYNTWTQQAFVDQGQPFPDPRERTLEIDRHDVTWTYLGSPNVDGAVPGVTNIAL

Radius of gyration: 28.63 Å; chains: 1; bounding box: 64×36×77 Å

Foldseek 3Di:
DDDFDFDQDDDPVDPVSVVLSPFAADAQQPPPPPPLVDPDAFLRFDPQWDWADLLPQPDKDFQADFAQAWAWKFKWWDDPPDDSVPTHGQDPRGTGTDHGRHHHDGGPDDDDVRTTIMITGGGHIDGDDQDPSNVNVVCVVVVRHPHGHHPDPWDKDQQADFAQAWAKKAKAFDPPPPCRVVRVDPPRIDTHHGRHGHDAVVVVVDPDGSRRIMITGSDHLWDDDPDVPDTDRDD

Secondary structure (DSSP, 8-state):
-PPPPPPPPPP-S-HHHHHHHTSPEE--------TTTT--GGG-PPTTEE---GGG---EEETTSBPSSSEEEEEEEE-TT--GGGPEESSSSS-EEE-TTPBPPPPSSPPPTTPEEEEEE--S-EEPPPPHHHHHHHHHHTTSSEE-PPPPP--EEETTSBPSSSEEEEEEE-TTSTTHHHHSSTT-EEEE-TTPBPPPGGGGT----TTTEEEEEEE-SEEE-SSTT-EEE--